Protein AF-A0A924RRD6-F1 (afdb_monomer_lite)

pLDDT: mean 79.6, std 15.56, range [31.45, 95.69]

Structure (mmCIF, N/CA/C/O backbone):
data_AF-A0A924RRD6-F1
#
_entry.id   AF-A0A924RRD6-F1
#
loop_
_atom_site.group_PDB
_atom_site.id
_atom_site.type_symbol
_atom_site.label_atom_id
_atom_site.label_alt_id
_atom_site.label_comp_id
_atom_site.label_asym_id
_atom_site.label_entity_id
_atom_site.label_seq_id
_atom_site.pdbx_PDB_ins_code
_atom_site.Cartn_x
_atom_site.Cartn_y
_atom_site.Cartn_z
_atom_site.occupancy
_atom_site.B_iso_or_equiv
_atom_site.auth_seq_id
_atom_site.auth_comp_id
_atom_site.auth_asym_id
_atom_site.auth_atom_id
_atom_site.pdbx_PDB_model_num
ATOM 1 N N . MET A 1 1 ? 12.113 7.100 -11.738 1.00 51.69 1 MET A N 1
ATOM 2 C CA . MET A 1 1 ? 12.963 6.156 -10.985 1.00 51.69 1 MET A CA 1
ATOM 3 C C . MET A 1 1 ? 14.296 5.969 -11.693 1.00 51.69 1 MET A C 1
ATOM 5 O O . MET A 1 1 ? 14.311 5.813 -12.914 1.00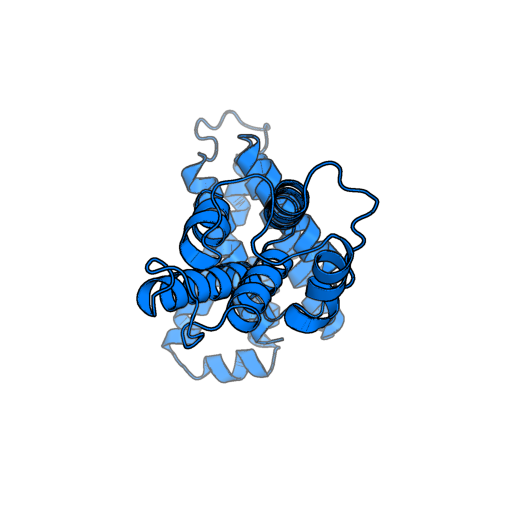 51.69 1 MET A O 1
ATOM 9 N N . GLN A 1 2 ? 15.391 6.001 -10.938 1.00 63.88 2 GLN A N 1
ATOM 10 C CA . GLN A 1 2 ? 16.760 5.753 -11.411 1.00 63.88 2 GLN A CA 1
ATOM 11 C C . GLN A 1 2 ? 16.921 4.302 -11.924 1.00 63.88 2 GLN A C 1
ATOM 13 O O . GLN A 1 2 ? 17.676 4.023 -12.852 1.00 63.88 2 GLN A O 1
ATOM 18 N N . GLU A 1 3 ? 16.102 3.401 -11.392 1.00 78.31 3 GLU A N 1
ATOM 19 C CA . GLU A 1 3 ? 16.003 1.964 -11.638 1.00 78.31 3 GLU A CA 1
ATOM 20 C C . GLU A 1 3 ? 15.505 1.632 -13.051 1.00 78.31 3 GLU A C 1
ATOM 22 O O . GLU A 1 3 ? 15.959 0.665 -13.658 1.00 78.31 3 GLU A O 1
ATOM 27 N N . ALA A 1 4 ? 14.647 2.480 -13.632 1.00 83.94 4 ALA A N 1
ATOM 28 C CA . ALA A 1 4 ? 14.177 2.312 -15.010 1.00 83.94 4 ALA A CA 1
ATOM 29 C C . ALA A 1 4 ? 15.337 2.384 -16.019 1.00 83.94 4 ALA A C 1
ATOM 31 O O . ALA A 1 4 ? 15.349 1.668 -17.017 1.00 83.94 4 ALA A O 1
ATOM 32 N N . MET A 1 5 ? 16.339 3.227 -15.743 1.00 86.94 5 MET A N 1
ATOM 33 C CA . MET A 1 5 ? 17.527 3.328 -16.592 1.00 86.94 5 MET A CA 1
ATOM 34 C C . MET A 1 5 ? 18.469 2.141 -16.398 1.00 86.94 5 MET A C 1
ATOM 36 O O . MET A 1 5 ? 19.091 1.725 -17.368 1.00 86.94 5 MET A O 1
ATOM 40 N N . LYS A 1 6 ? 18.548 1.559 -15.193 1.00 88.38 6 LYS A N 1
ATOM 41 C CA . LYS A 1 6 ? 19.292 0.308 -14.968 1.00 88.38 6 LYS A CA 1
ATOM 42 C C . LYS A 1 6 ? 18.666 -0.856 -15.740 1.00 88.38 6 LYS A C 1
ATOM 44 O O . LYS A 1 6 ? 19.374 -1.548 -16.465 1.00 88.38 6 LYS A O 1
ATOM 49 N N . LEU A 1 7 ? 17.343 -1.025 -15.662 1.00 91.94 7 LEU A N 1
ATOM 50 C CA . LEU A 1 7 ? 16.625 -2.069 -16.401 1.00 91.94 7 LEU A CA 1
ATOM 51 C C . LEU A 1 7 ? 16.887 -1.968 -17.913 1.00 91.94 7 LEU A C 1
ATOM 53 O O . LEU A 1 7 ? 17.235 -2.950 -18.559 1.00 91.94 7 LEU A O 1
ATOM 57 N N . VAL A 1 8 ? 16.783 -0.766 -18.477 1.00 91.06 8 VAL A N 1
ATOM 58 C CA . VAL A 1 8 ? 16.971 -0.559 -19.918 1.00 91.06 8 VAL A CA 1
ATOM 59 C C . VAL A 1 8 ? 18.449 -0.641 -20.317 1.00 91.06 8 VAL A C 1
ATOM 61 O O . VAL A 1 8 ? 18.823 -1.436 -21.177 1.00 91.06 8 VAL A O 1
ATOM 64 N N . ASN A 1 9 ? 19.322 0.138 -19.683 1.00 89.81 9 ASN A N 1
ATOM 65 C CA . ASN A 1 9 ? 20.700 0.267 -20.151 1.00 89.81 9 ASN A CA 1
ATOM 66 C C . ASN A 1 9 ? 21.591 -0.908 -19.733 1.00 89.81 9 ASN A C 1
ATOM 68 O O . ASN A 1 9 ? 22.489 -1.270 -20.483 1.00 89.81 9 ASN A O 1
ATOM 72 N N . GLN A 1 10 ? 21.370 -1.484 -18.548 1.00 89.31 10 GLN A N 1
ATOM 73 C CA . GLN A 1 10 ? 22.246 -2.518 -17.985 1.00 89.31 10 GLN A CA 1
ATOM 74 C C . GLN A 1 10 ? 21.642 -3.916 -18.134 1.00 89.31 10 GLN A C 1
ATOM 76 O O . GLN A 1 10 ? 22.355 -4.844 -18.502 1.00 89.31 10 GLN A O 1
ATOM 81 N N . TYR A 1 11 ? 20.337 -4.084 -17.903 1.00 92.50 11 TYR A N 1
ATOM 82 C CA . TYR A 1 11 ? 19.726 -5.411 -18.005 1.00 92.50 11 TYR A CA 1
ATOM 83 C C . TYR A 1 11 ? 19.375 -5.774 -19.452 1.00 92.50 11 TYR A C 1
ATOM 85 O O . TYR A 1 11 ? 19.847 -6.786 -19.967 1.00 92.50 11 TYR A O 1
ATOM 93 N N . ILE A 1 12 ? 18.607 -4.942 -20.163 1.00 91.31 12 ILE A N 1
ATOM 94 C CA . ILE A 1 12 ? 18.351 -5.162 -21.599 1.00 91.31 12 ILE A CA 1
ATOM 95 C C . ILE A 1 12 ? 19.648 -4.947 -22.398 1.00 91.31 12 ILE A C 1
ATOM 97 O O . ILE A 1 12 ? 19.934 -5.735 -23.296 1.00 91.31 12 ILE A O 1
ATOM 101 N N . GLY A 1 13 ? 20.468 -3.967 -22.000 1.00 86.69 13 GLY A N 1
ATOM 102 C CA . GLY A 1 13 ? 21.799 -3.723 -22.568 1.00 86.69 13 GLY A CA 1
ATOM 103 C C . GLY A 1 13 ? 21.812 -2.686 -23.685 1.00 86.69 13 GLY A C 1
ATOM 104 O O . GLY A 1 13 ? 22.590 -2.818 -24.626 1.00 86.69 13 GLY A O 1
ATOM 105 N N . VAL A 1 14 ? 20.916 -1.692 -23.641 1.00 84.25 14 VAL A N 1
ATOM 106 C CA . VAL A 1 14 ? 20.720 -0.754 -24.759 1.00 84.25 14 VAL A CA 1
ATOM 107 C C . VAL A 1 14 ? 21.103 0.674 -24.395 1.00 84.25 14 VAL A C 1
ATOM 109 O O . VAL A 1 14 ? 20.685 1.214 -23.374 1.00 84.25 14 VAL A O 1
ATOM 112 N N . THR A 1 15 ? 21.881 1.319 -25.260 1.00 66.44 15 THR A N 1
ATOM 113 C CA . THR A 1 15 ? 22.339 2.708 -25.069 1.00 66.44 15 THR A CA 1
ATOM 114 C C . THR A 1 15 ? 21.734 3.689 -26.083 1.00 66.44 15 THR A C 1
ATOM 116 O O . THR A 1 15 ? 21.714 4.891 -25.820 1.00 66.44 15 THR A O 1
ATOM 119 N N . GLY A 1 16 ? 21.190 3.189 -27.201 1.00 69.12 16 GLY A N 1
ATOM 120 C CA . GLY A 1 16 ? 20.588 3.972 -28.290 1.00 69.12 16 GLY A CA 1
ATOM 121 C C . GLY A 1 16 ? 19.075 4.215 -28.162 1.00 69.12 16 GLY A C 1
ATOM 122 O O . GLY A 1 16 ? 18.509 4.145 -27.074 1.00 69.12 16 GLY A O 1
ATOM 123 N N . GLY A 1 17 ? 18.414 4.532 -29.282 1.00 66.25 17 GLY A N 1
ATOM 124 C CA . GLY A 1 17 ? 16.969 4.817 -29.332 1.00 66.25 17 GLY A CA 1
ATOM 125 C C . GLY A 1 17 ? 16.060 3.579 -29.328 1.00 66.25 17 GLY A C 1
ATOM 126 O O . GLY A 1 17 ? 14.910 3.669 -28.927 1.00 66.25 17 GLY A O 1
ATOM 127 N N . TYR A 1 18 ? 16.553 2.402 -29.718 1.00 73.81 18 TYR A N 1
ATOM 128 C CA . TYR A 1 18 ? 15.735 1.185 -29.783 1.00 73.81 18 TYR A CA 1
ATOM 129 C C . TYR A 1 18 ? 15.931 0.293 -28.555 1.00 73.81 18 TYR A C 1
ATOM 131 O O . TYR A 1 18 ? 17.033 0.174 -28.015 1.00 73.81 18 TYR A O 1
ATOM 139 N N . LEU A 1 19 ? 14.846 -0.345 -28.116 1.00 81.00 19 LEU A N 1
ATOM 140 C CA . LEU A 1 19 ? 14.832 -1.281 -26.996 1.00 81.00 19 LEU A CA 1
ATOM 141 C C . LEU A 1 19 ? 15.340 -2.667 -27.445 1.00 81.00 19 LEU A C 1
ATOM 143 O O . LEU A 1 19 ? 14.580 -3.608 -27.585 1.00 81.00 19 LEU A O 1
ATOM 147 N N . GLY A 1 20 ? 16.630 -2.814 -27.722 1.00 76.38 20 GLY A N 1
ATOM 148 C CA . GLY A 1 20 ? 17.224 -4.124 -28.026 1.00 76.38 20 GLY A CA 1
ATOM 149 C C . GLY A 1 20 ? 16.745 -4.671 -29.370 1.00 76.38 20 GLY A C 1
ATOM 150 O O . GLY A 1 20 ? 16.849 -3.977 -30.377 1.00 76.38 20 GLY A O 1
ATOM 151 N N . ASP A 1 21 ? 16.217 -5.897 -29.384 1.00 75.19 21 ASP A N 1
ATOM 152 C CA . ASP A 1 21 ? 15.640 -6.558 -30.564 1.00 75.19 21 ASP A CA 1
ATOM 153 C C . ASP A 1 21 ? 14.144 -6.240 -30.776 1.00 75.19 21 ASP A C 1
ATOM 155 O O . ASP A 1 21 ? 13.493 -6.827 -31.646 1.00 75.19 21 ASP A O 1
ATOM 159 N N . PHE A 1 22 ? 13.573 -5.301 -30.012 1.00 79.19 22 PHE A N 1
ATOM 160 C CA . PHE A 1 22 ? 12.180 -4.901 -30.188 1.00 79.19 22 PHE A CA 1
ATOM 161 C C . PHE A 1 22 ? 11.952 -4.101 -31.477 1.00 79.19 22 PHE A C 1
ATOM 163 O O . PHE A 1 22 ? 12.454 -2.990 -31.659 1.00 79.19 22 PHE A O 1
ATOM 170 N N . SER A 1 23 ? 11.067 -4.632 -32.319 1.00 80.06 23 SER A N 1
ATOM 171 C CA . SER A 1 23 ? 10.308 -3.871 -33.312 1.00 80.06 23 SER A CA 1
ATOM 172 C C . SER A 1 23 ? 9.085 -3.223 -32.651 1.00 80.06 23 SER A C 1
ATOM 174 O O . SER 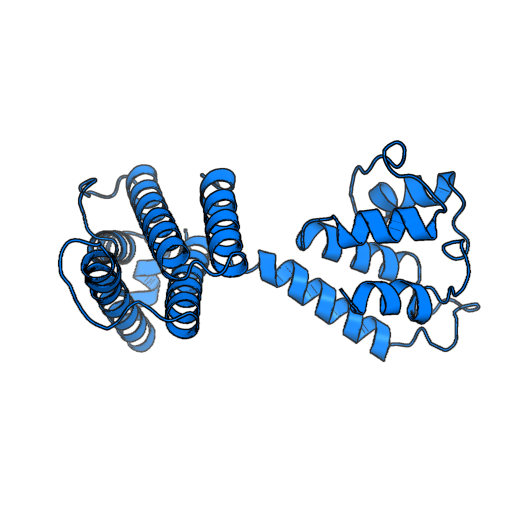A 1 23 ? 8.685 -3.624 -31.560 1.00 80.06 23 SER A O 1
ATOM 176 N N . TYR A 1 24 ? 8.427 -2.274 -33.323 1.00 78.06 24 TYR A N 1
ATOM 177 C CA . TYR A 1 24 ? 7.159 -1.718 -32.824 1.00 78.06 24 TYR A CA 1
ATOM 178 C C . TYR A 1 24 ? 6.091 -2.797 -32.587 1.00 78.06 24 TYR A C 1
ATOM 180 O O . TYR A 1 24 ? 5.364 -2.727 -31.601 1.00 78.06 24 TYR A O 1
ATOM 188 N N . ARG A 1 25 ? 6.038 -3.823 -33.448 1.00 83.75 25 ARG A N 1
ATOM 189 C CA . ARG A 1 25 ? 5.107 -4.950 -33.304 1.00 83.75 25 ARG A CA 1
ATOM 190 C C . ARG A 1 25 ? 5.436 -5.793 -32.072 1.00 83.75 25 ARG A C 1
ATOM 192 O O . ARG A 1 25 ? 4.584 -5.981 -31.214 1.00 83.75 25 ARG A O 1
ATOM 199 N N . THR A 1 26 ? 6.686 -6.239 -31.954 1.00 85.81 26 THR A N 1
ATOM 200 C CA . THR A 1 26 ? 7.106 -7.092 -30.831 1.00 85.81 26 THR A CA 1
ATOM 201 C C . THR A 1 26 ? 7.117 -6.340 -29.497 1.00 85.81 26 THR A C 1
ATOM 203 O O . THR A 1 26 ? 6.956 -6.957 -28.450 1.00 85.81 26 THR A O 1
ATOM 206 N N . HIS A 1 27 ? 7.253 -5.008 -29.507 1.00 89.31 27 HIS A N 1
ATOM 207 C CA . HIS A 1 27 ? 7.066 -4.177 -28.312 1.00 89.31 27 HIS A CA 1
ATOM 208 C C . HIS A 1 27 ? 5.597 -4.144 -27.870 1.00 89.31 27 HIS A C 1
ATOM 210 O O . HIS A 1 27 ? 5.329 -4.173 -26.674 1.00 89.31 27 HIS A O 1
ATOM 216 N N . GLY A 1 28 ? 4.647 -4.125 -28.807 1.00 88.00 28 GLY A N 1
ATOM 217 C CA . GLY A 1 28 ? 3.223 -4.238 -28.482 1.00 88.00 28 GLY A CA 1
ATOM 218 C C . GLY A 1 28 ? 2.874 -5.601 -27.883 1.00 88.00 28 GLY A C 1
ATOM 219 O O . GLY A 1 28 ? 2.212 -5.664 -26.855 1.00 88.00 28 GLY A O 1
ATOM 220 N N . GLU A 1 29 ? 3.389 -6.679 -28.479 1.00 90.06 29 GLU A N 1
ATOM 221 C CA . GLU A 1 29 ? 3.157 -8.069 -28.042 1.00 90.06 29 GLU A CA 1
ATOM 222 C C . GLU A 1 29 ? 3.774 -8.377 -26.666 1.00 90.06 29 GLU A C 1
ATOM 224 O O . GLU A 1 29 ? 3.251 -9.200 -25.918 1.00 90.06 29 GLU A O 1
ATOM 229 N N . PHE A 1 30 ? 4.837 -7.663 -26.282 1.00 94.94 30 PHE A N 1
ATOM 230 C CA . PHE A 1 30 ? 5.528 -7.857 -25.006 1.00 94.94 30 PHE A CA 1
ATOM 231 C C . PHE A 1 30 ? 4.612 -7.766 -23.776 1.00 94.94 30 PHE A C 1
ATOM 233 O O . PHE A 1 30 ? 4.726 -8.583 -22.862 1.00 94.94 30 PHE A O 1
ATOM 240 N N . TYR A 1 31 ? 3.724 -6.771 -23.730 1.00 94.31 31 TYR A N 1
ATOM 241 C CA . TYR A 1 31 ? 2.888 -6.518 -22.555 1.00 94.31 31 TYR A CA 1
ATOM 242 C C . TYR A 1 31 ? 1.865 -7.637 -22.288 1.00 94.31 31 TYR A C 1
ATOM 244 O O . TYR A 1 31 ? 1.838 -8.133 -21.155 1.00 94.31 31 TYR A O 1
ATOM 252 N N . PRO A 1 32 ? 1.064 -8.096 -23.267 1.00 93.00 32 PRO A N 1
ATOM 253 C CA . PRO A 1 32 ? 0.164 -9.220 -23.040 1.00 93.00 32 PRO A CA 1
ATOM 254 C C . PRO A 1 32 ? 0.927 -10.539 -22.854 1.00 93.00 32 PRO A C 1
ATOM 256 O O . PRO A 1 32 ? 0.573 -11.308 -21.963 1.00 93.00 32 PRO A O 1
ATOM 259 N N . GLU A 1 33 ? 2.002 -10.784 -23.615 1.00 93.25 33 GLU A N 1
ATOM 260 C CA . GLU A 1 33 ? 2.707 -12.075 -23.612 1.00 93.25 33 GLU A CA 1
ATOM 261 C C . GLU A 1 33 ? 3.550 -12.306 -22.348 1.00 93.25 33 GLU A C 1
ATOM 263 O O . GLU A 1 33 ? 3.515 -13.392 -21.770 1.00 93.25 33 GLU A O 1
ATOM 268 N N . PHE A 1 34 ? 4.286 -11.292 -21.882 1.00 93.25 34 PHE A N 1
ATOM 269 C CA . PHE A 1 34 ? 5.234 -11.444 -20.769 1.00 93.25 34 PHE A CA 1
ATOM 270 C C . PHE A 1 34 ? 4.785 -10.760 -19.479 1.00 93.25 34 PHE A C 1
ATOM 272 O O . PHE A 1 34 ? 5.229 -11.150 -18.399 1.00 93.25 34 PHE A O 1
ATOM 279 N N . CYS A 1 35 ? 3.930 -9.737 -19.558 1.00 93.06 35 CYS A N 1
ATOM 280 C CA . CYS A 1 35 ? 3.493 -8.985 -18.379 1.00 93.06 35 CYS A CA 1
ATOM 281 C C . CYS A 1 35 ? 2.050 -9.292 -17.956 1.00 93.06 35 CYS A C 1
ATOM 283 O O . CYS A 1 35 ? 1.662 -8.917 -16.846 1.00 93.06 35 CYS A O 1
ATOM 285 N N . GLY A 1 36 ? 1.248 -9.931 -18.817 1.00 91.12 36 GLY A N 1
ATOM 286 C CA . GLY A 1 36 ? -0.193 -10.090 -18.603 1.00 91.12 36 GLY A CA 1
ATOM 287 C C . GLY A 1 36 ? -0.900 -8.736 -18.484 1.00 91.12 36 GLY A C 1
ATOM 288 O O . GLY A 1 36 ? -1.669 -8.513 -17.541 1.00 91.12 36 GLY A O 1
ATOM 289 N N . LEU A 1 37 ? -0.547 -7.799 -19.370 1.00 89.75 37 LEU A N 1
ATOM 290 C CA . LEU A 1 37 ? -1.052 -6.429 -19.404 1.00 89.75 37 LEU A CA 1
ATOM 291 C C . LEU A 1 37 ? -1.560 -6.074 -20.803 1.00 89.75 37 LEU A C 1
ATOM 293 O O . LEU A 1 37 ? -0.827 -6.188 -21.779 1.00 89.75 37 LEU A O 1
ATOM 297 N N . GLU A 1 38 ? -2.774 -5.541 -20.872 1.00 90.75 38 GLU A N 1
ATOM 298 C CA . GLU A 1 38 ? -3.338 -4.966 -22.094 1.00 90.75 38 GLU A CA 1
ATOM 299 C C . GLU A 1 38 ? -2.945 -3.484 -22.180 1.00 90.75 38 GLU A C 1
ATOM 301 O O . GLU A 1 38 ? -3.561 -2.630 -21.539 1.00 90.75 38 GLU A O 1
ATOM 306 N N . ILE A 1 39 ? -1.873 -3.172 -22.916 1.00 86.06 39 ILE A N 1
ATOM 307 C CA . ILE A 1 39 ? -1.362 -1.802 -23.090 1.00 86.06 39 ILE A CA 1
ATOM 308 C C . ILE A 1 39 ? -1.319 -1.454 -24.578 1.00 86.06 39 ILE A C 1
ATOM 310 O O . ILE A 1 39 ? -0.619 -2.100 -25.355 1.00 86.06 39 ILE A O 1
ATOM 314 N N . SER A 1 40 ? -2.020 -0.383 -24.961 1.00 85.75 40 SER A N 1
ATOM 315 C CA . SER A 1 40 ? -1.917 0.194 -26.305 1.00 85.75 40 SER A CA 1
ATOM 316 C C . SER A 1 40 ? -0.725 1.149 -26.406 1.00 85.75 40 SER A C 1
ATOM 318 O O . SER A 1 40 ? -0.513 1.998 -25.540 1.00 85.75 40 SER A O 1
ATOM 320 N N . LEU A 1 41 ? 0.047 1.029 -27.491 1.00 87.31 41 LEU A N 1
ATOM 321 C CA . LEU A 1 41 ? 1.208 1.880 -27.782 1.00 87.31 41 LEU A CA 1
ATOM 322 C C . LEU A 1 41 ? 0.871 3.131 -28.607 1.00 87.31 41 LEU A C 1
ATOM 324 O O . LEU A 1 41 ? 1.763 3.949 -28.857 1.00 87.31 41 LEU A O 1
ATOM 328 N N . GLU A 1 42 ? -0.376 3.268 -29.061 1.00 84.44 42 GLU A N 1
ATOM 329 C CA . GLU A 1 42 ? -0.813 4.336 -29.972 1.00 84.44 42 GLU A CA 1
ATOM 330 C C . GLU A 1 42 ? -0.753 5.720 -29.320 1.00 84.44 42 GLU A C 1
ATOM 332 O O . GLU A 1 42 ? -0.402 6.696 -29.974 1.00 84.44 42 GLU A O 1
ATOM 337 N N . SER A 1 43 ? -1.016 5.798 -28.014 1.00 81.88 43 SER A N 1
ATOM 338 C CA . SER A 1 43 ? -1.013 7.045 -27.241 1.00 81.88 43 SER A CA 1
ATOM 339 C C . SER A 1 43 ? 0.378 7.526 -26.820 1.00 81.88 43 SER A C 1
ATOM 341 O O . SER A 1 43 ? 0.492 8.531 -26.123 1.00 81.88 43 SER A O 1
ATOM 343 N N . PHE A 1 44 ? 1.435 6.794 -27.175 1.00 85.50 44 PHE A N 1
ATOM 344 C CA . PHE A 1 44 ? 2.804 7.122 -26.789 1.00 85.50 44 PHE A CA 1
ATOM 345 C C . PHE A 1 44 ? 3.613 7.495 -28.024 1.00 85.50 44 PHE A C 1
ATOM 347 O O . PHE A 1 44 ? 3.641 6.747 -29.003 1.00 85.50 44 PHE A O 1
ATOM 354 N N . GLU A 1 45 ? 4.304 8.628 -27.967 1.00 87.19 45 GLU A N 1
ATOM 355 C CA . GLU A 1 45 ? 5.193 9.086 -29.033 1.00 87.19 45 GLU A CA 1
ATOM 356 C C . GLU A 1 45 ? 6.635 8.606 -28.821 1.00 87.19 45 GLU A C 1
ATOM 358 O O . GLU A 1 45 ? 7.031 8.198 -27.726 1.00 87.19 45 GLU A O 1
ATOM 363 N N . GLY A 1 46 ? 7.421 8.646 -29.896 1.00 88.25 46 GLY A N 1
ATOM 364 C CA . GLY A 1 46 ? 8.842 8.310 -29.877 1.00 88.25 46 GLY A CA 1
ATOM 365 C C . GLY A 1 46 ? 9.166 6.847 -30.188 1.00 88.25 46 GLY A C 1
ATOM 366 O O . GLY A 1 46 ? 8.337 6.050 -30.636 1.00 88.25 46 GLY A O 1
ATOM 367 N N . THR A 1 47 ? 10.434 6.524 -29.978 1.00 90.50 47 THR A N 1
ATOM 368 C CA . THR A 1 47 ? 11.059 5.217 -30.205 1.00 90.50 47 THR A CA 1
ATOM 369 C C . THR A 1 47 ? 10.556 4.146 -29.233 1.00 90.50 47 THR A C 1
ATOM 371 O O . THR A 1 47 ? 9.992 4.450 -28.182 1.00 90.50 47 THR A O 1
ATOM 374 N N . THR A 1 48 ? 10.808 2.862 -29.524 1.00 89.81 48 THR A N 1
ATOM 375 C CA . THR A 1 48 ? 10.420 1.755 -28.622 1.00 89.81 48 THR A CA 1
ATOM 376 C C . THR A 1 48 ? 10.990 1.925 -27.212 1.00 89.81 48 THR A C 1
ATOM 378 O O . THR A 1 48 ? 10.306 1.636 -26.230 1.00 89.81 48 THR A O 1
ATOM 381 N N . ARG A 1 49 ? 12.202 2.483 -27.080 1.00 89.44 49 ARG A N 1
ATOM 382 C CA . ARG A 1 49 ? 12.797 2.801 -25.776 1.00 89.44 49 ARG A CA 1
ATOM 383 C C . ARG A 1 49 ? 12.058 3.925 -25.056 1.00 89.44 49 ARG A C 1
ATOM 385 O O . ARG A 1 49 ? 11.782 3.797 -23.865 1.00 89.44 49 ARG A O 1
ATOM 392 N N . GLU A 1 50 ? 11.756 5.018 -25.752 1.00 90.31 50 GLU A N 1
ATOM 393 C CA . GLU A 1 50 ? 11.051 6.171 -25.175 1.00 90.31 50 GLU A CA 1
ATOM 394 C C . GLU A 1 50 ? 9.634 5.797 -24.744 1.00 90.31 50 GLU A C 1
ATOM 396 O O . GLU A 1 50 ? 9.232 6.121 -23.623 1.00 90.31 50 GLU A O 1
ATOM 401 N N . LYS A 1 51 ? 8.918 5.026 -25.571 1.00 92.12 51 LYS A N 1
ATOM 402 C CA . LYS A 1 51 ? 7.600 4.483 -25.232 1.00 92.12 51 LYS A CA 1
ATOM 403 C C . LYS A 1 51 ? 7.678 3.560 -24.021 1.00 92.12 51 LYS A C 1
ATOM 405 O O . LYS A 1 51 ? 6.932 3.750 -23.067 1.00 92.12 51 LYS A O 1
ATOM 410 N N . PHE A 1 52 ? 8.614 2.608 -24.004 1.00 93.19 52 PHE A N 1
ATOM 411 C CA . PHE A 1 52 ? 8.781 1.691 -22.873 1.00 93.19 52 PHE A CA 1
ATOM 412 C C . PHE A 1 52 ? 9.083 2.431 -21.567 1.00 93.19 52 PHE A C 1
ATOM 414 O O . PHE A 1 52 ? 8.475 2.139 -20.539 1.00 93.19 52 PHE A O 1
ATOM 421 N N . LEU A 1 53 ? 9.985 3.418 -21.598 1.00 91.81 53 LEU A N 1
ATOM 422 C CA . LEU A 1 53 ? 10.306 4.235 -20.428 1.00 91.81 53 LEU A CA 1
ATOM 423 C C . LEU A 1 53 ? 9.120 5.091 -19.979 1.00 91.81 53 LEU A C 1
ATOM 425 O O . LEU A 1 53 ? 8.906 5.216 -18.774 1.00 91.81 53 LEU A O 1
ATOM 429 N N . SER A 1 54 ? 8.358 5.657 -20.916 1.00 91.00 54 SER A N 1
ATOM 430 C CA . SER A 1 54 ? 7.151 6.436 -20.617 1.00 91.00 54 SER A CA 1
ATOM 431 C C . SER A 1 54 ? 6.091 5.570 -19.945 1.00 91.00 54 SER A C 1
ATOM 433 O O . SER A 1 54 ? 5.589 5.932 -18.883 1.00 91.00 54 SER A O 1
ATOM 435 N N . ILE A 1 55 ? 5.832 4.382 -20.496 1.00 92.06 55 ILE A N 1
ATOM 436 C CA . ILE A 1 55 ? 4.891 3.408 -19.938 1.00 92.06 55 ILE A CA 1
ATOM 437 C C . ILE A 1 55 ? 5.354 2.963 -18.554 1.00 92.06 55 ILE A C 1
ATOM 439 O O . ILE A 1 55 ? 4.590 3.057 -17.599 1.00 92.06 55 ILE A O 1
ATOM 443 N N . LEU A 1 56 ? 6.613 2.537 -18.407 1.00 93.00 56 LEU A N 1
ATOM 444 C CA . LEU A 1 56 ? 7.145 2.085 -17.125 1.00 93.00 56 LEU A CA 1
ATOM 445 C C . LEU A 1 56 ? 7.066 3.199 -16.071 1.00 93.00 56 LEU A C 1
ATOM 447 O O . LEU A 1 56 ? 6.578 2.972 -14.972 1.00 93.00 56 LEU A O 1
ATOM 451 N N . ARG A 1 57 ? 7.496 4.425 -16.382 1.00 89.75 57 ARG A N 1
ATOM 452 C CA . ARG A 1 57 ? 7.511 5.526 -15.402 1.00 89.75 57 ARG A CA 1
ATOM 453 C C . ARG A 1 57 ? 6.119 6.060 -15.067 1.00 89.75 57 ARG A C 1
ATOM 455 O O . ARG A 1 57 ? 5.921 6.463 -13.927 1.00 89.75 57 ARG A O 1
ATOM 462 N N . GLY A 1 58 ? 5.198 6.067 -16.029 1.00 84.19 58 GLY A N 1
ATOM 463 C CA . GLY A 1 58 ? 3.821 6.536 -15.845 1.00 84.19 58 GLY A CA 1
ATOM 464 C C . GLY A 1 58 ? 2.873 5.495 -15.246 1.00 84.19 58 GLY A C 1
ATOM 465 O O . GLY A 1 58 ? 1.759 5.833 -14.859 1.00 84.19 58 GLY A O 1
ATOM 466 N N . SER A 1 59 ? 3.298 4.233 -15.166 1.00 86.25 59 SER A N 1
ATOM 467 C CA . SER A 1 59 ? 2.500 3.136 -14.619 1.00 86.25 59 SER A CA 1
ATOM 468 C C . SER A 1 59 ? 2.457 3.127 -13.091 1.00 86.25 59 SER A C 1
ATOM 470 O O . SER A 1 59 ? 3.393 3.565 -12.421 1.00 86.25 59 SER A O 1
ATOM 472 N N . THR A 1 60 ? 1.397 2.542 -12.530 1.00 82.06 60 THR A N 1
ATOM 473 C CA . THR A 1 60 ? 1.298 2.274 -11.086 1.00 82.06 60 THR A CA 1
ATOM 474 C C . THR A 1 60 ? 2.369 1.268 -10.630 1.00 82.06 60 THR A C 1
ATOM 476 O O . THR A 1 60 ? 2.834 0.472 -11.452 1.00 82.06 60 THR A O 1
ATOM 479 N N . PRO A 1 61 ? 2.741 1.221 -9.334 1.00 84.19 61 PRO A N 1
ATOM 480 C CA . PRO A 1 61 ? 3.769 0.299 -8.833 1.00 84.19 61 PRO A CA 1
ATOM 481 C C . PRO A 1 61 ? 3.549 -1.178 -9.205 1.00 84.19 61 PRO A C 1
ATOM 483 O O . PRO A 1 61 ? 4.491 -1.862 -9.590 1.00 84.19 61 PRO A O 1
ATOM 486 N N . GLY A 1 62 ? 2.309 -1.676 -9.191 1.00 82.56 62 GLY A N 1
ATOM 487 C CA . GLY A 1 62 ? 2.029 -3.061 -9.603 1.00 82.56 62 GLY A CA 1
ATOM 488 C C . GLY A 1 62 ? 2.211 -3.317 -11.083 1.00 82.56 62 GLY A C 1
ATOM 489 O O . GLY A 1 62 ? 2.722 -4.360 -11.481 1.00 82.56 62 GLY A O 1
ATOM 490 N N . VAL A 1 63 ? 1.815 -2.353 -11.910 1.00 88.25 63 VAL A N 1
ATOM 491 C CA . VAL A 1 63 ? 2.044 -2.432 -13.352 1.00 88.25 63 VAL A CA 1
ATOM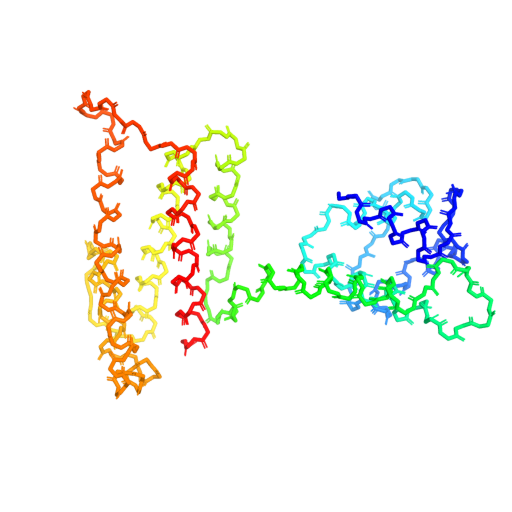 492 C C . VAL A 1 63 ? 3.548 -2.340 -13.634 1.00 88.25 63 VAL A C 1
ATOM 494 O O . VAL A 1 63 ? 4.061 -3.123 -14.427 1.00 88.25 63 VAL A O 1
ATOM 497 N N . GLN A 1 64 ? 4.288 -1.489 -12.915 1.00 92.06 64 GLN A N 1
ATOM 498 C CA . GLN A 1 64 ? 5.752 -1.434 -12.979 1.00 92.06 64 GLN A CA 1
ATOM 499 C C . GLN A 1 64 ? 6.401 -2.772 -12.615 1.00 92.06 64 GLN A C 1
ATOM 501 O O . GLN A 1 64 ? 7.280 -3.231 -13.340 1.00 92.06 64 GLN A O 1
ATOM 506 N N . ALA A 1 65 ? 5.954 -3.421 -11.539 1.00 91.19 65 ALA A N 1
ATOM 507 C CA . ALA A 1 65 ? 6.464 -4.727 -11.132 1.00 91.19 65 ALA A CA 1
ATOM 508 C C . ALA A 1 65 ? 6.224 -5.800 -12.205 1.00 91.19 65 ALA A C 1
ATOM 510 O O . ALA A 1 65 ? 7.162 -6.500 -12.585 1.00 91.19 65 ALA A O 1
ATOM 511 N N . LYS A 1 66 ? 5.011 -5.865 -12.773 1.00 93.38 66 LYS A N 1
ATOM 512 C CA . LYS A 1 66 ? 4.689 -6.761 -13.898 1.00 93.38 66 LYS A CA 1
ATOM 513 C C . LYS A 1 66 ? 5.566 -6.502 -15.123 1.00 93.38 66 LYS A C 1
ATOM 515 O O . LYS A 1 66 ? 6.038 -7.450 -15.745 1.00 93.38 66 LYS A O 1
ATOM 520 N N . ILE A 1 67 ? 5.829 -5.234 -15.449 1.00 95.19 67 ILE A N 1
ATOM 521 C CA . ILE A 1 67 ? 6.724 -4.862 -16.556 1.00 95.19 67 ILE A CA 1
ATOM 522 C C . ILE A 1 67 ? 8.163 -5.305 -16.270 1.00 95.19 67 ILE A C 1
ATOM 524 O O . ILE A 1 67 ? 8.813 -5.866 -17.153 1.00 95.19 67 ILE A O 1
ATOM 528 N N . ILE A 1 68 ? 8.663 -5.106 -15.046 1.00 95.31 68 ILE A N 1
ATOM 529 C CA . ILE A 1 68 ? 10.001 -5.567 -14.650 1.00 95.31 68 ILE A CA 1
ATOM 530 C C . ILE A 1 68 ? 10.081 -7.091 -14.777 1.00 95.31 68 ILE A C 1
ATOM 532 O O . ILE A 1 68 ? 10.963 -7.584 -15.473 1.00 95.31 68 ILE A O 1
ATOM 536 N N . ARG A 1 69 ? 9.135 -7.843 -14.199 1.00 95.44 69 ARG A N 1
ATOM 537 C CA . ARG A 1 69 ? 9.117 -9.315 -14.277 1.00 95.44 69 ARG A CA 1
ATOM 538 C C . ARG A 1 69 ? 9.007 -9.829 -15.707 1.00 95.44 69 ARG A C 1
ATOM 540 O O . ARG A 1 69 ? 9.767 -10.716 -16.081 1.00 95.44 69 ARG A O 1
ATOM 547 N N . GLY A 1 70 ? 8.129 -9.240 -16.517 1.00 95.69 70 GLY A N 1
ATOM 548 C CA . GLY A 1 70 ? 8.019 -9.591 -17.931 1.00 95.69 70 GLY A CA 1
ATOM 549 C C . GLY A 1 70 ? 9.315 -9.317 -18.691 1.00 95.69 70 GLY A C 1
ATOM 550 O O . GLY A 1 70 ? 9.728 -10.123 -19.519 1.00 95.69 70 GLY A O 1
ATOM 551 N N . THR A 1 71 ? 10.028 -8.238 -18.349 1.00 95.38 71 THR A N 1
ATOM 552 C CA . THR A 1 71 ? 11.360 -7.956 -18.908 1.00 95.38 71 THR A CA 1
ATOM 553 C C . THR A 1 71 ? 12.365 -9.036 -18.507 1.00 95.38 71 THR A C 1
ATOM 555 O O . THR A 1 71 ? 13.086 -9.541 -19.363 1.00 95.38 71 THR A O 1
ATOM 558 N N . LEU A 1 72 ? 12.402 -9.428 -17.231 1.00 95.12 72 LEU A N 1
ATOM 559 C CA . LEU A 1 72 ? 13.285 -10.496 -16.749 1.00 95.12 72 LEU A CA 1
ATOM 560 C C . LEU A 1 72 ? 12.987 -11.839 -17.441 1.00 95.12 72 LEU A C 1
ATOM 562 O O . LEU A 1 72 ? 13.918 -12.541 -17.826 1.00 95.12 72 LEU A O 1
ATOM 566 N N . ALA A 1 73 ? 11.707 -12.159 -17.657 1.00 94.56 73 ALA A N 1
ATOM 567 C CA . ALA A 1 73 ? 11.269 -13.370 -18.352 1.00 94.56 73 ALA A CA 1
ATOM 568 C C . ALA A 1 73 ? 11.620 -13.354 -19.849 1.00 94.56 73 ALA A C 1
ATOM 570 O O . ALA A 1 73 ? 12.101 -14.348 -20.388 1.00 94.56 73 ALA A O 1
ATOM 571 N N . ARG A 1 74 ? 11.425 -12.214 -20.525 1.00 92.44 74 ARG A N 1
ATOM 572 C CA . ARG A 1 74 ? 11.755 -12.046 -21.949 1.00 92.44 74 ARG A CA 1
ATOM 573 C C . ARG A 1 74 ? 13.260 -12.083 -22.214 1.00 92.44 74 ARG A C 1
ATOM 575 O O . ARG A 1 74 ? 13.688 -12.488 -23.299 1.00 92.44 74 ARG A O 1
ATOM 582 N N . PHE A 1 75 ? 14.050 -11.630 -21.246 1.00 92.19 75 PHE A N 1
ATOM 583 C CA . PHE A 1 75 ? 15.501 -11.511 -21.327 1.00 92.19 75 PHE A CA 1
ATOM 584 C C . PHE A 1 75 ? 16.168 -12.344 -20.225 1.00 92.19 75 PHE A C 1
ATOM 586 O O . PHE A 1 75 ? 16.692 -11.769 -19.265 1.00 92.19 75 PHE A O 1
ATOM 593 N N . PRO A 1 76 ? 16.176 -13.685 -20.352 1.00 92.94 76 PRO A N 1
ATOM 594 C CA . PRO A 1 76 ? 16.754 -14.555 -19.339 1.00 92.94 76 PRO A CA 1
ATOM 595 C C . PRO A 1 76 ? 18.256 -14.308 -19.196 1.00 92.94 76 PRO A C 1
ATOM 597 O O . PRO A 1 76 ? 18.946 -13.938 -20.160 1.00 92.94 76 PRO A O 1
ATOM 600 N N . VAL A 1 77 ? 18.767 -14.517 -17.981 1.00 92.75 77 VAL A N 1
ATOM 601 C CA . VAL A 1 77 ? 20.199 -14.395 -17.701 1.00 92.75 77 VAL A CA 1
ATOM 602 C C . VAL A 1 77 ? 20.947 -15.438 -18.513 1.00 92.75 77 VAL A C 1
ATOM 604 O O . VAL A 1 77 ? 21.992 -15.136 -19.038 1.00 92.75 77 VAL A O 1
ATOM 607 N N . GLU A 1 78 ? 20.425 -16.632 -18.736 1.00 92.31 78 GLU A N 1
ATOM 608 C CA . GLU A 1 78 ? 21.108 -17.732 -19.423 1.00 92.31 78 GLU A CA 1
ATOM 609 C C . GLU A 1 78 ? 21.247 -17.542 -20.942 1.00 92.31 78 GLU A C 1
ATOM 611 O O . GLU A 1 78 ? 21.892 -18.356 -21.602 1.00 92.31 78 GLU A O 1
ATOM 616 N N . HIS A 1 79 ? 20.669 -16.481 -21.518 1.00 88.75 79 HIS A N 1
ATOM 617 C CA . HIS A 1 79 ? 20.702 -16.264 -22.961 1.00 88.75 79 HIS A CA 1
ATOM 618 C C . HIS A 1 79 ? 22.151 -16.119 -23.481 1.00 88.75 79 HIS A C 1
ATOM 620 O O . HIS A 1 79 ? 22.897 -15.286 -22.959 1.00 88.75 79 HIS A O 1
ATOM 626 N N . PRO A 1 80 ? 22.551 -16.852 -24.541 1.00 85.56 80 PRO A N 1
ATOM 627 C CA . PRO A 1 80 ? 23.946 -16.903 -24.995 1.00 85.56 80 PRO A CA 1
ATOM 628 C C . PRO A 1 80 ? 24.480 -15.552 -25.492 1.00 85.56 80 PRO A C 1
ATOM 630 O O . PRO A 1 80 ? 25.653 -15.256 -25.308 1.00 85.56 80 PRO A O 1
ATOM 633 N N . ASN A 1 81 ? 23.612 -14.707 -26.061 1.00 86.00 81 ASN A N 1
ATOM 634 C CA . ASN A 1 81 ? 23.969 -13.379 -26.585 1.00 86.00 81 ASN A CA 1
ATOM 635 C C . ASN A 1 81 ? 23.517 -12.232 -25.660 1.00 86.00 81 ASN A C 1
ATOM 637 O O . ASN A 1 81 ? 23.014 -11.210 -26.127 1.00 86.00 81 ASN A O 1
ATOM 641 N N . ARG A 1 82 ? 23.572 -12.426 -24.339 1.00 88.31 82 ARG A N 1
ATOM 642 C CA . ARG A 1 82 ? 23.237 -11.372 -23.367 1.00 88.31 82 ARG A CA 1
ATOM 643 C C . ARG A 1 82 ? 24.363 -10.327 -23.267 1.00 88.31 82 ARG A C 1
ATOM 645 O O . ARG A 1 82 ? 25.516 -10.673 -23.505 1.00 88.31 82 ARG A O 1
ATOM 652 N N . PRO A 1 83 ? 24.072 -9.082 -22.858 1.00 90.25 83 PRO A N 1
ATOM 653 C CA . PRO A 1 83 ? 25.119 -8.138 -22.475 1.00 90.25 83 PRO A CA 1
ATOM 654 C C . PRO A 1 83 ? 25.820 -8.597 -21.184 1.00 90.25 83 PRO A C 1
ATOM 656 O O . PRO A 1 83 ? 25.167 -9.147 -20.294 1.00 90.25 83 PRO A O 1
ATOM 659 N N . ASP A 1 84 ? 27.115 -8.303 -21.034 1.00 91.56 84 ASP A N 1
ATOM 660 C CA . ASP A 1 84 ? 27.909 -8.675 -19.843 1.00 91.56 84 ASP A CA 1
ATOM 661 C C . ASP A 1 84 ? 27.325 -8.125 -18.533 1.00 91.56 84 ASP A C 1
ATOM 663 O O . ASP A 1 84 ? 27.462 -8.719 -17.466 1.00 91.56 84 ASP A O 1
ATOM 667 N N . THR A 1 85 ? 26.618 -6.998 -18.620 1.00 93.00 85 THR A N 1
ATOM 668 C CA . THR A 1 85 ? 25.935 -6.351 -17.497 1.00 93.00 85 THR A CA 1
ATOM 669 C C . THR A 1 85 ? 24.691 -7.105 -17.014 1.00 93.00 85 THR A C 1
ATOM 671 O O . THR A 1 85 ? 24.225 -6.843 -15.906 1.00 93.00 85 THR A O 1
ATOM 674 N N . ARG A 1 86 ? 24.142 -8.048 -17.796 1.00 93.56 86 ARG A N 1
ATOM 675 C CA . ARG A 1 86 ? 23.011 -8.894 -17.381 1.00 93.56 86 ARG A CA 1
ATOM 676 C C . ARG A 1 86 ? 23.520 -10.069 -16.547 1.00 93.56 86 ARG A C 1
ATOM 678 O O . ARG A 1 86 ? 23.758 -11.164 -17.058 1.00 93.56 86 ARG A O 1
ATOM 685 N N . THR A 1 87 ? 23.680 -9.822 -15.252 1.00 94.25 87 THR A N 1
ATOM 686 C CA . THR A 1 87 ? 24.142 -10.805 -14.265 1.00 94.25 87 THR A CA 1
ATOM 687 C C . THR A 1 87 ? 22.999 -11.313 -13.385 1.00 94.25 87 THR A C 1
ATOM 689 O O . THR A 1 87 ? 21.934 -10.697 -13.303 1.00 94.25 87 THR A O 1
ATOM 692 N N . TRP A 1 88 ? 23.237 -12.424 -12.681 1.00 91.38 88 TRP A N 1
ATOM 693 C CA . TRP A 1 88 ? 22.332 -12.910 -11.634 1.00 91.38 88 TRP A CA 1
ATOM 694 C C . TRP A 1 88 ? 22.149 -11.899 -10.500 1.00 91.38 88 TRP A C 1
ATOM 696 O O . TRP A 1 88 ? 21.046 -11.768 -9.981 1.00 91.38 88 TRP A O 1
ATOM 706 N N . ASP A 1 89 ? 23.185 -11.134 -10.156 1.00 91.19 89 ASP A N 1
ATOM 707 C CA . ASP A 1 89 ? 23.079 -10.089 -9.134 1.00 91.19 89 ASP A CA 1
ATOM 708 C C . ASP A 1 89 ? 22.101 -8.991 -9.559 1.00 91.19 89 ASP A C 1
ATOM 710 O O . ASP A 1 89 ? 21.217 -8.620 -8.789 1.00 91.19 89 ASP A O 1
ATOM 714 N N . LEU A 1 90 ? 22.191 -8.527 -10.811 1.00 92.06 90 LEU A N 1
ATOM 715 C CA . LEU A 1 90 ? 21.265 -7.527 -11.338 1.00 92.06 90 LEU A CA 1
ATOM 716 C C . LEU A 1 90 ? 19.846 -8.095 -11.499 1.00 92.06 90 LEU A C 1
ATOM 718 O O . LEU A 1 90 ? 18.871 -7.397 -11.225 1.00 92.06 90 LEU A O 1
ATOM 722 N N . PHE A 1 91 ? 19.715 -9.364 -11.901 1.00 92.69 91 PHE A N 1
ATOM 723 C CA . PHE A 1 91 ? 18.428 -10.066 -11.915 1.00 92.69 91 PHE A CA 1
ATOM 724 C C . PHE A 1 91 ? 17.787 -10.084 -10.523 1.00 92.69 91 PHE A C 1
ATOM 726 O O . PHE A 1 91 ? 16.612 -9.744 -10.376 1.00 92.69 91 PHE A O 1
ATOM 733 N N . ASN A 1 92 ? 18.560 -10.440 -9.495 1.00 85.12 92 ASN A N 1
ATOM 734 C CA . ASN A 1 92 ? 18.097 -10.499 -8.112 1.00 85.12 92 ASN A CA 1
ATOM 735 C C . ASN A 1 92 ? 17.755 -9.102 -7.572 1.00 85.1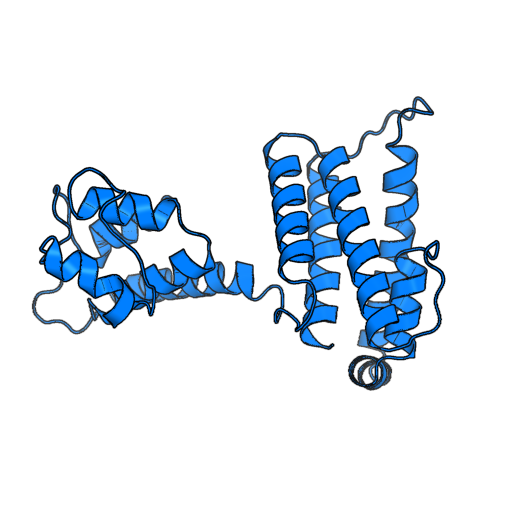2 92 ASN A C 1
ATOM 737 O O . ASN A 1 92 ? 16.726 -8.945 -6.920 1.00 85.12 92 ASN A O 1
ATOM 741 N N . GLU A 1 93 ? 18.552 -8.075 -7.892 1.00 89.19 93 GLU A N 1
ATOM 742 C CA . GLU A 1 93 ? 18.260 -6.674 -7.549 1.00 89.19 93 GLU A CA 1
ATOM 743 C C . GLU A 1 93 ? 16.924 -6.222 -8.159 1.00 89.19 93 GLU A C 1
ATOM 745 O O . GLU A 1 93 ? 16.060 -5.691 -7.460 1.00 89.19 93 GLU A O 1
ATOM 750 N N . LEU A 1 94 ? 16.719 -6.463 -9.456 1.00 93.25 94 LEU A N 1
ATOM 751 C CA . LEU A 1 94 ? 15.488 -6.092 -10.158 1.00 93.25 94 LEU A CA 1
ATOM 752 C C . LEU A 1 94 ? 14.282 -6.905 -9.683 1.00 93.25 94 LEU A C 1
ATOM 754 O O . LEU A 1 94 ? 13.187 -6.354 -9.574 1.00 93.25 94 LEU A O 1
ATOM 758 N N . THR A 1 95 ? 14.483 -8.178 -9.340 1.00 88.94 95 THR A N 1
ATOM 759 C CA . THR A 1 95 ? 13.458 -9.016 -8.706 1.00 88.94 95 THR A CA 1
ATOM 760 C C . THR A 1 95 ? 13.076 -8.452 -7.343 1.00 88.94 95 THR A C 1
ATOM 762 O O . THR A 1 95 ? 11.894 -8.297 -7.070 1.00 88.94 95 THR A O 1
ATOM 765 N N . PHE A 1 96 ? 14.045 -8.045 -6.520 1.00 82.50 96 PHE A N 1
ATOM 766 C CA . PHE A 1 96 ? 13.775 -7.406 -5.232 1.00 82.50 96 PHE A CA 1
ATOM 767 C C . PHE A 1 96 ? 13.047 -6.062 -5.389 1.00 82.50 96 PHE A C 1
ATOM 769 O O . PHE A 1 96 ? 12.159 -5.737 -4.601 1.00 82.50 96 PHE A O 1
ATOM 776 N N . ILE A 1 97 ? 13.373 -5.278 -6.421 1.00 86.31 97 ILE A N 1
ATOM 777 C CA . ILE A 1 97 ? 12.644 -4.045 -6.745 1.00 86.31 97 ILE A CA 1
ATOM 778 C C . ILE A 1 97 ? 11.208 -4.363 -7.170 1.00 86.31 97 ILE A C 1
ATOM 780 O O . ILE A 1 97 ? 10.290 -3.703 -6.687 1.00 86.31 97 ILE A O 1
ATOM 784 N N . ALA A 1 98 ? 10.999 -5.363 -8.030 1.00 87.94 98 ALA A N 1
ATOM 785 C CA . ALA A 1 98 ? 9.666 -5.807 -8.430 1.00 87.94 98 ALA A CA 1
ATOM 786 C C . ALA A 1 98 ? 8.869 -6.312 -7.222 1.00 87.94 98 ALA A C 1
ATOM 788 O O . ALA A 1 98 ? 7.745 -5.868 -7.027 1.00 87.94 98 ALA A O 1
ATOM 789 N N . ASP A 1 99 ? 9.478 -7.128 -6.357 1.00 82.00 99 ASP A N 1
ATOM 790 C CA . ASP A 1 99 ? 8.904 -7.568 -5.086 1.00 82.00 99 ASP A CA 1
ATOM 791 C C . ASP A 1 99 ? 8.556 -6.379 -4.198 1.00 82.00 99 ASP A C 1
ATOM 793 O O . ASP A 1 99 ? 7.524 -6.402 -3.549 1.00 82.00 99 ASP A O 1
ATOM 797 N N . ARG A 1 100 ? 9.393 -5.337 -4.131 1.00 82.19 100 ARG A N 1
ATOM 798 C CA . ARG A 1 100 ? 9.117 -4.127 -3.345 1.00 82.19 100 ARG A CA 1
ATOM 799 C C . ARG A 1 100 ? 7.971 -3.324 -3.944 1.00 82.19 100 ARG A C 1
ATOM 801 O O . ARG A 1 100 ? 7.150 -2.832 -3.190 1.00 82.19 100 ARG A O 1
ATOM 808 N N . LEU A 1 101 ? 7.904 -3.179 -5.263 1.00 82.31 101 LEU A N 1
ATOM 809 C CA . LEU A 1 101 ? 6.826 -2.468 -5.960 1.00 82.31 101 LEU A CA 1
ATOM 810 C C . LEU A 1 101 ? 5.498 -3.227 -5.866 1.00 82.31 101 LEU A C 1
ATOM 812 O O . LEU A 1 101 ? 4.448 -2.618 -5.674 1.00 82.31 101 LEU A O 1
ATOM 816 N N . GLU A 1 102 ? 5.558 -4.556 -5.903 1.00 71.06 102 GLU A N 1
ATOM 817 C CA . GLU A 1 102 ? 4.450 -5.426 -5.530 1.00 71.06 102 GLU A CA 1
ATOM 818 C C . GLU A 1 102 ? 4.166 -5.354 -4.040 1.00 71.06 102 GLU A C 1
ATOM 820 O O . GLU A 1 102 ? 3.006 -5.367 -3.693 1.00 71.06 102 GLU A O 1
ATOM 825 N N . LYS A 1 103 ? 5.150 -5.201 -3.148 1.00 56.44 103 LYS A N 1
ATOM 826 C CA . LYS A 1 103 ? 4.938 -5.059 -1.696 1.00 56.44 103 LYS A CA 1
ATOM 827 C C . LYS A 1 103 ? 4.449 -3.684 -1.273 1.00 56.44 103 LYS A C 1
ATOM 829 O O . LYS A 1 103 ? 3.779 -3.579 -0.256 1.00 56.44 103 LYS A O 1
ATOM 834 N N . VAL A 1 104 ? 4.682 -2.653 -2.079 1.00 50.25 104 VAL A N 1
ATOM 835 C CA . VAL A 1 104 ? 3.944 -1.387 -2.010 1.00 50.25 104 VAL A CA 1
ATOM 836 C C . VAL A 1 104 ? 2.455 -1.642 -2.308 1.00 50.25 104 VAL A C 1
ATOM 838 O O . VAL A 1 104 ? 1.615 -0.911 -1.795 1.00 50.25 104 VAL A O 1
ATOM 841 N N . LEU A 1 105 ? 2.117 -2.731 -3.019 1.00 40.47 105 LEU A N 1
ATOM 842 C CA . LEU A 1 105 ? 0.758 -3.283 -3.127 1.00 40.47 105 LEU A CA 1
ATOM 843 C C . LEU A 1 105 ? 0.435 -4.431 -2.145 1.00 40.47 105 LEU A C 1
ATOM 845 O O . LEU A 1 105 ? -0.733 -4.621 -1.848 1.00 40.47 105 LEU A O 1
ATOM 849 N N . THR A 1 106 ? 1.409 -5.172 -1.599 1.00 35.00 106 THR A N 1
ATOM 850 C CA . THR A 1 106 ? 1.212 -6.195 -0.543 1.00 35.00 106 THR A CA 1
ATOM 851 C C . THR A 1 106 ? 1.449 -5.635 0.857 1.00 35.00 106 THR A C 1
ATOM 853 O O . THR A 1 106 ? 1.746 -6.345 1.817 1.00 35.00 106 THR A O 1
ATOM 856 N N . VAL A 1 107 ? 1.296 -4.331 0.958 1.00 37.22 107 VAL A N 1
ATOM 857 C CA . VAL A 1 107 ? 0.678 -3.635 2.060 1.00 37.22 107 VAL A CA 1
ATOM 858 C C . VAL A 1 107 ? -0.834 -3.785 1.814 1.00 37.22 107 VAL A C 1
ATOM 860 O O . VAL A 1 107 ? -1.498 -2.877 1.334 1.00 37.22 107 VAL A O 1
ATOM 863 N N . GLY A 1 108 ? -1.363 -4.969 2.134 1.00 33.66 108 GLY A N 1
ATOM 864 C CA . GLY A 1 108 ? -2.791 -5.289 2.035 1.00 33.66 108 GLY A CA 1
ATOM 865 C C . GLY A 1 108 ? -3.110 -6.353 0.988 1.00 33.66 108 GLY A C 1
ATOM 866 O O . GLY A 1 108 ? -2.953 -6.164 -0.216 1.00 33.66 108 GLY A O 1
ATOM 867 N N . SER A 1 109 ? -3.575 -7.503 1.466 1.00 31.45 109 SER A N 1
ATOM 868 C CA . SER A 1 109 ? -4.421 -8.393 0.680 1.00 31.45 109 SER A CA 1
ATOM 869 C C . SER A 1 109 ? -5.730 -7.659 0.443 1.00 31.45 109 SER A C 1
ATOM 871 O O . SER A 1 109 ? -6.651 -7.789 1.234 1.00 31.45 109 SER A O 1
ATOM 873 N N . VAL A 1 110 ? -5.786 -6.916 -0.650 1.00 35.28 110 VAL A N 1
ATOM 874 C CA . VAL A 1 110 ? -6.932 -6.107 -1.030 1.00 35.28 110 VAL A CA 1
ATOM 875 C C . VAL A 1 110 ? -8.266 -6.865 -0.839 1.00 35.28 110 VAL A C 1
ATOM 877 O O . VAL A 1 110 ? -8.463 -7.908 -1.476 1.00 35.28 110 VAL A O 1
ATOM 880 N N . PRO A 1 111 ? -9.211 -6.354 -0.028 1.00 36.31 111 PRO A N 1
ATOM 881 C CA . PRO A 1 111 ? -10.399 -7.084 0.370 1.00 36.31 111 PRO A CA 1
ATOM 882 C C . PRO A 1 111 ? -11.493 -6.897 -0.686 1.00 36.31 111 PRO A C 1
ATOM 884 O O . PRO A 1 111 ? -11.527 -5.925 -1.455 1.00 36.31 111 PRO A O 1
ATOM 887 N N . ASN A 1 112 ? -12.454 -7.815 -0.706 1.00 39.16 112 ASN A N 1
ATOM 888 C CA . ASN A 1 112 ? -13.658 -7.714 -1.528 1.00 39.16 112 ASN A CA 1
ATOM 889 C C . ASN A 1 112 ? -14.699 -6.760 -0.903 1.00 39.16 112 ASN A C 1
ATOM 891 O O . ASN A 1 112 ? -15.831 -7.160 -0.675 1.00 39.16 112 ASN A O 1
ATOM 895 N N . PHE A 1 113 ? -14.314 -5.503 -0.639 1.00 41.25 113 PHE A N 1
ATOM 896 C CA . PHE A 1 113 ? -15.160 -4.307 -0.799 1.00 41.25 113 PHE A CA 1
ATOM 897 C C . PHE A 1 113 ? -14.374 -2.997 -0.547 1.00 41.25 113 PHE A C 1
ATOM 899 O O . PHE A 1 113 ? -13.597 -2.876 0.397 1.00 41.25 113 PHE A O 1
ATOM 906 N N . SER A 1 114 ? -14.670 -1.980 -1.364 1.00 46.44 114 SER A N 1
ATOM 907 C CA . SER A 1 114 ? -14.160 -0.590 -1.352 1.00 46.44 114 SER A CA 1
ATOM 908 C C . SER A 1 114 ? -12.659 -0.373 -1.595 1.00 46.44 114 SER A C 1
ATOM 910 O O . SER A 1 114 ? -12.098 0.656 -1.215 1.00 46.44 114 SER A O 1
ATOM 912 N N . ARG A 1 115 ? -12.040 -1.303 -2.326 1.00 53.91 115 ARG A N 1
ATOM 913 C CA . ARG A 1 115 ? -10.765 -1.124 -3.034 1.00 53.91 115 ARG A CA 1
ATOM 914 C C . ARG A 1 115 ? -10.537 0.293 -3.527 1.00 53.91 115 ARG A C 1
ATOM 916 O O . ARG A 1 115 ? -9.547 0.924 -3.198 1.00 53.91 115 ARG A O 1
ATOM 923 N N . GLU A 1 116 ? -11.486 0.802 -4.292 1.00 51.94 116 GLU A N 1
ATOM 924 C CA . GLU A 1 116 ? -11.342 2.052 -5.012 1.00 51.94 116 GLU A CA 1
ATOM 925 C C . GLU A 1 116 ? -11.366 3.233 -4.045 1.00 51.94 116 GLU A C 1
ATOM 927 O O . GLU A 1 116 ? -10.585 4.157 -4.213 1.00 51.94 116 GLU A O 1
ATOM 932 N N . ALA A 1 117 ? -12.193 3.187 -2.996 1.00 49.25 117 ALA A N 1
ATOM 933 C CA . ALA A 1 117 ? -12.310 4.268 -2.022 1.00 49.25 117 ALA A CA 1
ATOM 934 C C . ALA A 1 117 ? -11.111 4.318 -1.064 1.00 49.25 117 ALA A C 1
ATOM 936 O O . ALA A 1 117 ? -10.566 5.392 -0.822 1.00 49.25 117 ALA A O 1
ATOM 937 N N . VAL A 1 118 ? -10.662 3.164 -0.558 1.00 56.78 118 VAL A N 1
ATOM 938 C CA . VAL A 1 118 ? -9.485 3.079 0.320 1.00 56.78 118 VAL A CA 1
ATOM 939 C C . VAL A 1 118 ? -8.213 3.384 -0.467 1.00 56.78 118 VAL A C 1
ATOM 941 O O . VAL A 1 118 ? -7.403 4.188 -0.016 1.00 56.78 118 VAL A O 1
ATOM 944 N N . THR A 1 119 ? -8.047 2.821 -1.669 1.00 61.78 119 THR A N 1
ATOM 945 C CA . THR A 1 119 ? -6.898 3.117 -2.535 1.00 61.78 119 THR A CA 1
ATOM 946 C C . THR A 1 119 ? -6.905 4.568 -3.004 1.00 61.78 119 THR A C 1
ATOM 948 O O . THR A 1 119 ? -5.866 5.216 -2.917 1.00 61.78 119 THR A O 1
ATOM 951 N N . ALA A 1 120 ? -8.044 5.120 -3.441 1.00 57.34 120 ALA A N 1
ATOM 952 C CA . ALA A 1 120 ? -8.124 6.530 -3.825 1.00 57.34 120 ALA A CA 1
ATOM 953 C C . ALA A 1 120 ? -7.798 7.450 -2.650 1.00 57.34 120 ALA A C 1
ATOM 955 O O . ALA A 1 120 ? -7.098 8.437 -2.834 1.00 57.34 120 ALA A O 1
ATOM 956 N N . ALA A 1 121 ? -8.249 7.122 -1.440 1.00 53.88 121 ALA A N 1
ATOM 957 C CA . ALA A 1 121 ? -8.020 7.975 -0.286 1.00 53.88 121 ALA A CA 1
ATOM 958 C C . ALA A 1 121 ? -6.603 7.823 0.312 1.00 53.88 121 ALA A C 1
ATOM 960 O O . ALA A 1 121 ? -6.051 8.805 0.805 1.00 53.88 121 ALA A O 1
ATOM 961 N N . LEU A 1 122 ? -5.966 6.650 0.187 1.00 64.56 122 LEU A N 1
ATOM 962 C CA . LEU A 1 122 ? -4.529 6.471 0.448 1.00 64.56 122 LEU A CA 1
ATOM 963 C C . LEU A 1 122 ? -3.672 7.249 -0.562 1.00 64.56 122 LEU A C 1
ATOM 965 O O . LEU A 1 122 ? -2.753 7.956 -0.158 1.00 64.56 122 LEU A O 1
ATOM 969 N N . LEU A 1 123 ? -4.008 7.177 -1.855 1.00 64.81 123 LEU A N 1
ATOM 970 C CA . LEU A 1 123 ? -3.362 7.970 -2.911 1.00 64.81 123 LEU A CA 1
ATOM 971 C C . LEU A 1 123 ? -3.516 9.469 -2.657 1.00 64.81 123 LEU A C 1
ATOM 973 O O . LEU A 1 123 ? -2.603 10.254 -2.883 1.00 64.81 123 LEU A O 1
ATOM 977 N N . GLU A 1 124 ? -4.682 9.880 -2.184 1.00 58.56 124 GLU A N 1
ATOM 978 C CA . GLU A 1 124 ? -4.970 11.275 -1.913 1.00 58.56 124 GLU A CA 1
ATOM 979 C C . GLU A 1 124 ? -4.238 11.790 -0.657 1.00 58.56 124 GLU A C 1
ATOM 981 O O . GLU A 1 124 ? -3.795 12.939 -0.625 1.00 58.56 124 GLU A O 1
ATOM 986 N N . ALA A 1 125 ? -4.041 10.941 0.356 1.00 60.19 125 ALA A N 1
ATOM 987 C CA . ALA A 1 125 ? -3.155 11.245 1.477 1.00 60.19 125 ALA A CA 1
ATOM 988 C C . ALA A 1 125 ? -1.685 11.360 1.035 1.00 60.19 125 ALA A C 1
ATOM 990 O O . ALA A 1 125 ? -0.988 12.272 1.474 1.00 60.19 125 ALA A O 1
ATOM 991 N N . GLU A 1 126 ? -1.228 10.494 0.124 1.00 64.38 126 GLU A N 1
ATOM 992 C CA . GLU A 1 126 ? 0.120 10.561 -0.461 1.00 64.38 126 GLU A CA 1
ATOM 993 C C . GLU A 1 126 ? 0.338 11.853 -1.262 1.00 64.38 126 GLU A C 1
ATOM 995 O O . GLU A 1 126 ? 1.385 12.487 -1.126 1.00 64.38 126 GLU A O 1
ATOM 1000 N N . LYS A 1 127 ? -0.660 12.300 -2.037 1.00 64.69 127 LYS A N 1
ATOM 1001 C CA . LYS A 1 127 ? -0.603 13.604 -2.720 1.00 64.69 127 LYS A CA 1
ATOM 1002 C C . LYS A 1 127 ? -0.492 14.760 -1.733 1.00 64.69 127 LYS A C 1
ATOM 1004 O O . LYS A 1 127 ? 0.367 15.614 -1.907 1.00 64.69 127 LYS A O 1
ATOM 1009 N N .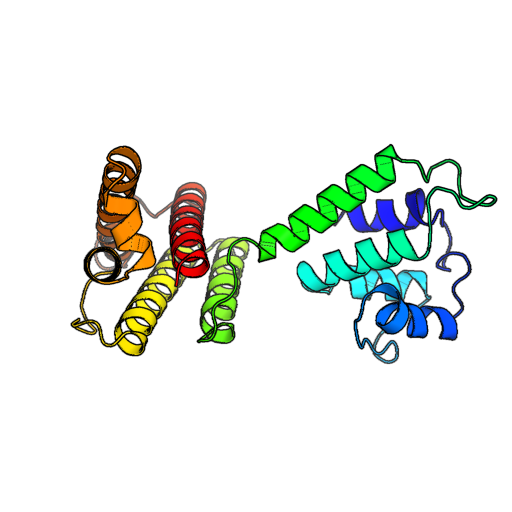 ALA A 1 128 ? -1.305 14.762 -0.674 1.00 61.34 128 ALA A N 1
ATOM 1010 C CA . ALA A 1 128 ? -1.257 15.818 0.337 1.00 61.34 128 ALA A CA 1
ATOM 1011 C C . ALA A 1 128 ? 0.114 15.899 1.036 1.00 61.34 128 ALA A C 1
ATOM 1013 O O . ALA A 1 128 ? 0.588 16.995 1.330 1.00 61.34 128 ALA A O 1
ATOM 1014 N N . GLN A 1 129 ? 0.778 14.758 1.256 1.00 62.38 129 GLN A N 1
ATOM 1015 C CA . GLN A 1 129 ? 2.160 14.733 1.750 1.00 62.38 129 GLN A CA 1
ATOM 1016 C C . GLN A 1 129 ? 3.141 15.310 0.724 1.00 62.38 129 GLN A C 1
ATOM 1018 O O . GLN A 1 129 ? 3.960 16.153 1.077 1.00 62.38 129 GLN A O 1
ATOM 1023 N N . ALA A 1 130 ? 3.034 14.906 -0.544 1.00 58.97 130 ALA A N 1
ATOM 1024 C CA . ALA A 1 130 ? 3.902 15.393 -1.617 1.00 58.97 130 ALA A CA 1
ATOM 1025 C C . ALA A 1 130 ? 3.755 16.905 -1.887 1.00 58.97 130 ALA A C 1
ATOM 1027 O O . ALA A 1 130 ? 4.703 17.549 -2.328 1.00 58.97 130 ALA A O 1
ATOM 1028 N N . GLU A 1 131 ? 2.583 17.473 -1.603 1.00 69.94 131 GLU A N 1
ATOM 1029 C CA . GLU A 1 131 ? 2.274 18.902 -1.742 1.00 69.94 131 GLU A CA 1
ATOM 1030 C C . GLU A 1 131 ? 2.727 19.749 -0.538 1.00 69.94 131 GLU A C 1
ATOM 1032 O O . GLU A 1 131 ? 2.492 20.957 -0.516 1.00 69.94 131 GLU A O 1
ATOM 1037 N N . GLY A 1 132 ? 3.368 19.148 0.472 1.00 70.50 132 GLY A N 1
ATOM 1038 C CA . GLY A 1 132 ? 3.805 19.868 1.669 1.00 70.50 132 GLY A CA 1
ATOM 1039 C C . GLY A 1 132 ? 2.644 20.286 2.574 1.00 70.50 132 GLY A C 1
ATOM 1040 O O . GLY A 1 132 ? 2.726 21.316 3.244 1.00 70.50 132 GLY A O 1
ATOM 1041 N N . ASN A 1 133 ? 1.568 19.488 2.626 1.00 73.44 133 ASN A N 1
ATOM 1042 C CA . ASN A 1 133 ? 0.426 19.687 3.522 1.00 73.44 133 ASN A CA 1
ATOM 1043 C C . ASN A 1 133 ? 0.307 18.552 4.573 1.00 73.44 133 ASN A C 1
ATOM 1045 O O . ASN A 1 133 ? -0.576 17.691 4.462 1.00 73.44 133 ASN A O 1
ATOM 1049 N N . PRO A 1 134 ? 1.167 18.542 5.617 1.00 72.31 134 PRO A N 1
ATOM 1050 C CA . PRO A 1 134 ? 1.176 17.517 6.667 1.00 72.31 134 PRO A CA 1
ATOM 1051 C C . PRO A 1 134 ? -0.174 17.342 7.374 1.00 72.31 134 PRO A C 1
ATOM 1053 O O . PRO A 1 134 ? -0.606 16.220 7.630 1.00 72.31 134 PRO A O 1
ATOM 1056 N N . ILE A 1 135 ? -0.871 18.446 7.650 1.00 76.00 135 ILE A N 1
ATOM 1057 C CA . ILE A 1 135 ? -2.164 18.434 8.347 1.00 76.00 135 ILE A CA 1
ATOM 1058 C C . ILE A 1 135 ? -3.243 17.823 7.453 1.00 76.00 135 ILE A C 1
ATOM 1060 O O . ILE A 1 135 ? -3.949 16.906 7.870 1.00 76.00 135 ILE A O 1
ATOM 1064 N N . GLY A 1 136 ? -3.315 18.262 6.193 1.00 76.50 136 GLY A N 1
ATOM 1065 C CA . GLY A 1 136 ? -4.238 17.694 5.216 1.00 76.50 136 GLY A CA 1
ATOM 1066 C C . GLY A 1 136 ? -3.996 16.202 4.981 1.00 76.50 136 GLY A C 1
ATOM 1067 O O . GLY A 1 136 ? -4.951 15.453 4.788 1.00 76.50 136 GLY A O 1
ATOM 1068 N N . ALA A 1 137 ? -2.745 15.742 5.046 1.00 75.88 137 ALA A N 1
ATOM 1069 C CA . ALA A 1 137 ? -2.428 14.318 4.983 1.00 75.88 137 ALA A CA 1
ATOM 1070 C C . ALA A 1 137 ? -2.990 13.539 6.186 1.00 75.88 137 ALA A C 1
ATOM 1072 O O . ALA A 1 137 ? -3.622 12.498 5.996 1.00 75.88 137 ALA A O 1
ATOM 1073 N N . VAL A 1 138 ? -2.818 14.052 7.410 1.00 81.38 138 VAL A N 1
ATOM 1074 C CA . VAL A 1 138 ? -3.351 13.428 8.634 1.00 81.38 138 VAL A CA 1
ATOM 1075 C C . VAL A 1 138 ? -4.879 13.359 8.611 1.00 81.38 138 VAL A C 1
ATOM 1077 O O . VAL A 1 138 ? -5.441 12.296 8.886 1.00 81.38 138 VAL A O 1
ATOM 1080 N N . ASP A 1 139 ? -5.555 14.441 8.222 1.00 80.19 139 ASP A N 1
ATOM 1081 C CA . ASP A 1 139 ? -7.021 14.488 8.135 1.00 80.19 139 ASP A CA 1
ATOM 1082 C C . ASP A 1 139 ? -7.571 13.486 7.116 1.00 80.19 139 ASP A C 1
ATOM 1084 O O . ASP A 1 139 ? -8.545 12.768 7.386 1.00 80.19 139 ASP A O 1
ATOM 1088 N N . ARG A 1 140 ? -6.920 13.383 5.951 1.00 77.75 140 ARG A N 1
ATOM 1089 C CA . ARG A 1 140 ? -7.283 12.400 4.924 1.00 77.75 140 ARG A CA 1
ATOM 1090 C C . ARG A 1 140 ? -7.085 10.981 5.450 1.00 77.75 140 ARG A C 1
ATOM 1092 O O . ARG A 1 140 ? -8.024 10.193 5.376 1.00 77.75 140 ARG A O 1
ATOM 1099 N N . MET A 1 141 ? -5.941 10.670 6.066 1.00 82.31 141 MET A N 1
ATOM 1100 C CA . MET A 1 141 ? -5.678 9.342 6.642 1.00 82.31 141 MET A CA 1
ATOM 1101 C C . MET A 1 141 ? -6.669 8.966 7.746 1.00 82.31 141 MET A C 1
ATOM 1103 O O . MET A 1 141 ? -7.148 7.831 7.775 1.00 82.31 141 MET A O 1
ATOM 1107 N N . HIS A 1 142 ? -7.028 9.910 8.620 1.00 85.25 142 HIS A N 1
ATOM 1108 C CA . HIS A 1 142 ? -8.061 9.700 9.633 1.00 85.25 142 HIS A CA 1
ATOM 1109 C C . HIS A 1 142 ? -9.419 9.388 8.986 1.00 85.25 142 HIS A C 1
ATOM 1111 O O . HIS A 1 142 ? -10.120 8.465 9.405 1.00 85.25 142 HIS A O 1
ATOM 1117 N N . THR A 1 143 ? -9.797 10.144 7.954 1.00 80.75 143 THR A N 1
ATOM 1118 C CA . THR A 1 143 ? -11.049 9.930 7.213 1.00 80.75 143 THR A CA 1
ATOM 1119 C C . THR A 1 143 ? -11.078 8.545 6.562 1.00 80.75 143 THR A C 1
ATOM 1121 O O . THR A 1 143 ? -12.089 7.849 6.658 1.00 80.75 143 THR A O 1
ATOM 1124 N N . VAL A 1 144 ? -9.955 8.103 5.979 1.00 79.75 144 VAL A N 1
ATOM 1125 C CA . VAL A 1 144 ? -9.822 6.771 5.365 1.00 79.75 144 VAL A CA 1
ATOM 1126 C C . VAL A 1 144 ? -10.076 5.668 6.381 1.00 79.75 144 VAL A C 1
ATOM 1128 O O . VAL A 1 144 ? -10.934 4.815 6.162 1.00 79.75 144 VAL A O 1
ATOM 1131 N N . ILE A 1 145 ? -9.334 5.668 7.493 1.00 86.12 145 ILE A N 1
ATOM 1132 C CA . ILE A 1 145 ? -9.446 4.588 8.475 1.00 86.12 145 ILE A CA 1
ATOM 1133 C C . ILE A 1 145 ? -10.816 4.584 9.147 1.00 86.12 145 ILE A C 1
ATOM 1135 O O . ILE A 1 145 ? -11.368 3.514 9.378 1.00 86.12 145 ILE A O 1
ATOM 1139 N N . HIS A 1 146 ? -11.412 5.751 9.401 1.00 87.44 146 HIS A N 1
ATOM 1140 C CA . HIS A 1 146 ? -12.768 5.823 9.942 1.00 87.44 146 HIS A CA 1
ATOM 1141 C C . HIS A 1 146 ? -13.793 5.203 8.989 1.00 87.44 146 HIS A C 1
ATOM 1143 O O . HIS A 1 146 ? -14.507 4.281 9.387 1.00 87.44 146 HIS A O 1
ATOM 1149 N N . GLY A 1 147 ? -13.794 5.617 7.718 1.00 81.88 147 GLY A N 1
ATOM 1150 C CA . GLY A 1 147 ? -14.686 5.060 6.700 1.00 81.88 147 GLY A CA 1
ATOM 1151 C C . GLY A 1 147 ? -14.491 3.556 6.496 1.00 81.88 147 GLY A C 1
ATOM 1152 O O . GLY A 1 147 ? -15.471 2.812 6.429 1.00 81.88 147 GLY A O 1
ATOM 1153 N N . TYR A 1 148 ? -13.240 3.088 6.476 1.00 84.50 148 TYR A N 1
ATOM 1154 C CA . TYR A 1 148 ? -12.919 1.665 6.378 1.00 84.50 148 TYR A CA 1
ATOM 1155 C C . TYR A 1 148 ? -13.483 0.862 7.557 1.00 84.50 148 TYR A C 1
ATOM 1157 O O . TYR A 1 148 ? -14.184 -0.124 7.346 1.00 84.50 148 TYR A O 1
ATOM 1165 N N . LEU A 1 149 ? -13.229 1.288 8.801 1.00 89.44 149 LEU A N 1
ATOM 1166 C CA . LEU A 1 149 ? -13.698 0.562 9.986 1.00 89.44 149 LEU A CA 1
ATOM 1167 C C . LEU A 1 149 ? -15.234 0.532 10.060 1.00 89.44 149 LEU A C 1
ATOM 1169 O O . LEU A 1 149 ? -15.803 -0.507 10.389 1.00 89.44 149 LEU A O 1
ATOM 1173 N N . ILE A 1 150 ? -15.910 1.632 9.699 1.00 86.69 150 ILE A N 1
ATOM 1174 C CA . ILE A 1 150 ? -17.375 1.671 9.553 1.00 86.69 150 ILE A CA 1
ATOM 1175 C C . ILE A 1 150 ? -17.839 0.666 8.494 1.00 86.69 150 ILE A C 1
ATOM 1177 O O . ILE A 1 150 ? -18.779 -0.091 8.730 1.00 86.69 150 ILE A O 1
ATOM 1181 N N . SER A 1 151 ? -17.184 0.624 7.331 1.00 81.19 151 SER A N 1
ATOM 1182 C CA . SER A 1 151 ? -17.522 -0.321 6.263 1.00 81.19 151 SER A CA 1
ATOM 1183 C C . SER A 1 151 ? -17.394 -1.772 6.723 1.00 81.19 151 SER A C 1
ATOM 1185 O O . SER A 1 151 ? -18.299 -2.565 6.474 1.00 81.19 151 SER A O 1
ATOM 1187 N N . VAL A 1 152 ? -16.310 -2.114 7.424 1.00 83.94 152 VAL A N 1
ATOM 1188 C CA . VAL A 1 152 ? -16.103 -3.458 7.981 1.00 83.94 152 VAL A CA 1
ATOM 1189 C C . VAL A 1 152 ? -17.208 -3.808 8.974 1.00 83.94 152 VAL A C 1
ATOM 1191 O O . VAL A 1 152 ? -17.787 -4.889 8.889 1.00 83.94 152 VAL A O 1
ATOM 1194 N N . CYS A 1 153 ? -17.532 -2.899 9.899 1.00 87.31 153 CYS A N 1
ATOM 1195 C CA . CYS A 1 153 ? -18.602 -3.139 10.861 1.00 87.31 153 CYS A CA 1
ATOM 1196 C C . CYS A 1 153 ? -19.960 -3.340 10.172 1.00 87.31 153 CYS A C 1
ATOM 1198 O O . CYS A 1 153 ? -20.694 -4.236 10.568 1.00 87.31 153 CYS A O 1
ATOM 1200 N N . ASN A 1 154 ? -20.278 -2.563 9.130 1.00 83.31 154 ASN A N 1
ATOM 1201 C CA . ASN A 1 154 ? -21.509 -2.742 8.352 1.00 83.31 154 ASN A CA 1
ATOM 1202 C C . ASN A 1 154 ? -21.544 -4.083 7.604 1.00 83.31 154 ASN A C 1
ATOM 1204 O O . ASN A 1 154 ? -22.573 -4.740 7.589 1.00 83.31 154 ASN A O 1
ATOM 1208 N N . GLN A 1 155 ? -20.439 -4.496 6.979 1.00 81.88 155 GLN A N 1
ATOM 1209 C CA . GLN A 1 155 ? -20.383 -5.737 6.192 1.00 81.88 155 GLN A CA 1
ATOM 1210 C C . GLN A 1 155 ? -20.507 -7.001 7.035 1.00 81.88 155 GLN A C 1
ATOM 1212 O O . GLN A 1 155 ? -20.999 -8.016 6.555 1.00 81.88 155 GLN A O 1
ATOM 1217 N N . LEU A 1 156 ? -19.998 -6.948 8.263 1.00 85.62 156 LEU A N 1
ATOM 1218 C CA . LEU A 1 156 ? -19.992 -8.073 9.191 1.00 85.62 156 LEU A CA 1
ATOM 1219 C C . LEU A 1 156 ? -21.131 -7.989 10.217 1.00 85.62 156 LEU A C 1
ATOM 1221 O O . LEU A 1 156 ? -21.122 -8.745 11.187 1.00 85.62 156 LEU A O 1
ATOM 1225 N N . ASP A 1 157 ? -22.068 -7.053 10.028 1.00 88.00 157 ASP A N 1
ATOM 1226 C CA . ASP A 1 157 ? -23.201 -6.788 10.920 1.00 88.00 157 ASP A CA 1
ATOM 1227 C C . ASP A 1 157 ? -22.790 -6.580 12.394 1.00 88.00 157 ASP A C 1
ATOM 1229 O O . ASP A 1 157 ? -23.476 -6.982 13.338 1.00 88.00 157 ASP A O 1
ATOM 1233 N N . PHE A 1 158 ? -21.644 -5.931 12.623 1.00 92.62 158 PHE A N 1
ATOM 1234 C CA . PHE A 1 158 ? -21.189 -5.572 13.963 1.00 92.62 158 PHE A CA 1
ATOM 1235 C C . PHE A 1 158 ? -21.893 -4.308 14.460 1.00 92.62 158 PHE A C 1
ATOM 1237 O O . PHE A 1 158 ? -21.914 -3.270 13.796 1.00 92.62 158 PHE A O 1
ATOM 1244 N N . VAL A 1 159 ? -22.412 -4.371 15.689 1.00 93.19 159 VAL A N 1
ATOM 1245 C CA . VAL A 1 159 ? -23.086 -3.242 16.342 1.00 93.19 159 VAL A CA 1
ATOM 1246 C C . VAL A 1 159 ? -22.101 -2.090 16.568 1.00 93.19 159 VAL A C 1
ATOM 1248 O O . VAL A 1 159 ? -21.110 -2.238 17.286 1.00 93.19 159 VAL A O 1
ATOM 1251 N N . HIS A 1 160 ? -22.396 -0.933 15.977 1.00 93.31 160 HIS A N 1
ATOM 1252 C CA . HIS A 1 160 ? -21.608 0.297 16.083 1.00 93.31 160 HIS A CA 1
ATOM 1253 C C . HIS A 1 160 ? -22.484 1.536 15.828 1.00 93.31 160 HIS A C 1
ATOM 1255 O O . HIS A 1 160 ? -23.585 1.415 15.292 1.00 93.31 160 HIS A O 1
ATOM 1261 N N . ASN A 1 161 ? -21.980 2.725 16.175 1.00 91.69 161 ASN A N 1
ATOM 1262 C CA . ASN A 1 161 ? -22.550 4.005 15.733 1.00 91.69 161 ASN A CA 1
ATOM 1263 C C . ASN A 1 161 ? -21.668 4.645 14.658 1.00 91.69 161 ASN A C 1
ATOM 1265 O O . ASN A 1 161 ? -20.449 4.467 14.663 1.00 91.69 161 ASN A O 1
ATOM 1269 N N . LYS A 1 162 ? -22.264 5.451 13.775 1.00 79.44 162 LYS A N 1
ATOM 1270 C CA . LYS A 1 162 ? -21.519 6.168 12.725 1.00 79.44 162 LYS A CA 1
ATOM 1271 C C . LYS A 1 162 ? -20.542 7.194 13.305 1.00 79.44 162 LYS A C 1
ATOM 1273 O O . LYS A 1 162 ? -19.512 7.474 12.703 1.00 79.44 162 LYS A O 1
ATOM 1278 N N . GLU A 1 163 ? -20.846 7.712 14.488 1.00 86.38 163 GLU A N 1
ATOM 1279 C CA . GLU A 1 163 ? -20.061 8.703 15.223 1.00 86.38 163 GLU A CA 1
ATOM 1280 C C . GLU A 1 163 ? -19.012 8.065 16.148 1.00 86.38 163 GLU A C 1
ATOM 1282 O O . GLU A 1 163 ? -18.280 8.777 16.837 1.00 86.38 163 GLU A O 1
ATOM 1287 N N . ASP A 1 164 ? -18.922 6.729 16.194 1.00 90.75 164 ASP A N 1
ATOM 1288 C CA . ASP A 1 164 ? -17.925 6.053 17.019 1.00 90.75 164 ASP A CA 1
ATOM 1289 C C . ASP A 1 164 ? -16.502 6.406 16.555 1.00 90.75 164 ASP A C 1
ATOM 1291 O O . ASP A 1 164 ? -16.203 6.484 15.361 1.00 90.75 164 ASP A O 1
ATOM 1295 N N . THR A 1 165 ? -15.598 6.603 17.519 1.00 92.69 165 THR A N 1
ATOM 1296 C CA . THR A 1 165 ? -14.191 6.919 17.238 1.00 92.69 165 THR A CA 1
ATOM 1297 C C . THR A 1 165 ? -13.483 5.749 16.556 1.00 92.69 165 THR A C 1
ATOM 1299 O O . THR A 1 165 ? -13.846 4.586 16.744 1.00 92.69 165 THR A O 1
ATOM 1302 N N . ILE A 1 166 ? -12.397 6.033 15.830 1.00 92.56 166 ILE A N 1
ATOM 1303 C CA . ILE A 1 166 ? -11.576 4.998 15.178 1.00 92.56 166 ILE A CA 1
ATOM 1304 C C . ILE A 1 166 ? -11.060 3.948 16.179 1.00 92.56 166 ILE A C 1
ATOM 1306 O O . ILE A 1 166 ? -11.061 2.757 15.878 1.00 92.56 166 ILE A O 1
ATOM 1310 N N . SER A 1 167 ? -10.717 4.352 17.411 1.00 94.62 167 SER A N 1
ATOM 1311 C CA . SER A 1 167 ? -10.322 3.426 18.484 1.00 94.62 167 SER A CA 1
ATOM 1312 C C . SER A 1 167 ? -11.486 2.533 18.930 1.00 94.62 167 SER A C 1
ATOM 1314 O O . SER A 1 167 ? -11.312 1.327 19.128 1.00 94.62 167 SER A O 1
ATOM 1316 N N . LYS A 1 168 ? -12.698 3.091 19.061 1.00 94.62 168 LYS A N 1
ATOM 1317 C CA . LYS A 1 168 ? -13.892 2.323 19.438 1.00 94.62 168 LYS A CA 1
ATOM 1318 C C . LYS A 1 168 ? -14.278 1.320 18.351 1.00 94.62 168 LYS A C 1
ATOM 1320 O O . LYS A 1 168 ? -14.476 0.149 18.670 1.00 94.62 168 LYS A O 1
ATOM 1325 N N . LEU A 1 169 ? -14.304 1.741 17.089 1.00 94.75 169 LEU A N 1
ATOM 1326 C CA . LEU A 1 169 ? -14.588 0.865 15.950 1.00 94.75 169 LEU A CA 1
ATOM 1327 C C . LEU A 1 169 ? -13.551 -0.261 15.823 1.00 94.75 169 LEU A C 1
ATOM 1329 O O . LEU A 1 169 ? -13.910 -1.427 15.673 1.00 94.75 169 LEU A O 1
ATOM 1333 N N . PHE A 1 170 ? -12.263 0.053 15.991 1.00 94.81 170 PHE A N 1
ATOM 1334 C CA . PHE A 1 170 ? -11.202 -0.955 16.010 1.00 94.81 170 PHE A CA 1
ATOM 1335 C C . PHE A 1 170 ? -11.406 -1.995 17.125 1.00 94.81 170 PHE A C 1
ATOM 1337 O O . PHE A 1 170 ? -11.285 -3.201 16.891 1.00 94.81 170 PHE A O 1
ATOM 1344 N N . LYS A 1 171 ? -11.787 -1.556 18.334 1.00 94.06 171 LYS A N 1
ATOM 1345 C CA . LYS A 1 171 ? -12.126 -2.462 19.447 1.00 94.06 171 LYS A CA 1
ATOM 1346 C C . LYS A 1 171 ? -13.330 -3.349 19.125 1.00 94.06 171 LYS A C 1
ATOM 1348 O O . LYS A 1 171 ? -13.308 -4.520 19.505 1.00 94.06 171 LYS A O 1
ATOM 1353 N N . VAL A 1 172 ? -14.353 -2.825 18.443 1.00 94.75 172 VAL A N 1
ATOM 1354 C CA . VAL A 1 172 ? -15.514 -3.612 17.989 1.00 94.75 172 VAL A CA 1
ATOM 1355 C C . VAL A 1 172 ? -15.055 -4.726 17.050 1.00 94.75 172 VAL A C 1
ATOM 1357 O O . VAL A 1 172 ? -15.342 -5.891 17.318 1.00 94.75 172 VAL A O 1
ATOM 1360 N N . ILE A 1 173 ? -14.264 -4.411 16.024 1.00 93.06 173 ILE A N 1
ATOM 1361 C CA . ILE A 1 173 ? -13.761 -5.409 15.067 1.00 93.06 173 ILE A CA 1
ATOM 1362 C C . ILE A 1 173 ? -12.918 -6.474 15.776 1.00 93.06 173 ILE A C 1
ATOM 1364 O O . ILE A 1 173 ? -13.161 -7.668 15.606 1.00 93.06 173 ILE A O 1
ATOM 1368 N N . ARG A 1 174 ? -11.984 -6.072 16.649 1.00 91.75 174 ARG A N 1
ATOM 1369 C CA . ARG A 1 174 ? -11.131 -7.010 17.402 1.00 91.75 174 ARG A CA 1
ATOM 1370 C C . ARG A 1 174 ? -11.923 -7.995 18.262 1.00 91.75 174 ARG A C 1
ATOM 1372 O O . ARG A 1 174 ? -11.492 -9.133 18.441 1.00 91.75 174 ARG A O 1
ATOM 1379 N N . ARG A 1 175 ? -13.039 -7.545 18.840 1.00 90.44 175 ARG A N 1
ATOM 1380 C CA . ARG A 1 175 ? -13.870 -8.334 19.762 1.00 90.44 175 ARG A CA 1
ATOM 1381 C C . ARG A 1 175 ? -14.881 -9.235 19.067 1.00 90.44 175 ARG A C 1
ATOM 1383 O O . ARG A 1 175 ? -15.392 -10.131 19.723 1.00 90.44 175 ARG A O 1
ATOM 1390 N N . ASN A 1 176 ? -15.175 -9.003 17.791 1.00 90.75 176 ASN A N 1
ATOM 1391 C CA . ASN A 1 176 ? -16.227 -9.735 17.086 1.00 90.75 176 ASN A CA 1
ATOM 1392 C C . ASN A 1 176 ? -15.702 -10.539 15.889 1.00 90.75 176 ASN A C 1
ATOM 1394 O O . ASN A 1 176 ? -16.298 -11.549 15.528 1.00 90.75 176 ASN A O 1
ATOM 1398 N N . HIS A 1 177 ? -14.570 -10.157 15.288 1.00 91.19 177 HIS A N 1
ATOM 1399 C CA . HIS A 1 177 ? -14.069 -10.836 14.097 1.00 91.19 177 HIS A CA 1
ATOM 1400 C C . HIS A 1 177 ? -13.388 -12.183 14.425 1.00 91.19 177 HIS A C 1
ATOM 1402 O O . HIS A 1 177 ? -12.355 -12.188 15.103 1.00 91.19 177 HIS A O 1
ATOM 1408 N N . PRO A 1 178 ? -13.870 -13.334 13.904 1.00 85.50 178 PRO A N 1
ATOM 1409 C CA . PRO A 1 178 ? -13.408 -14.662 14.326 1.00 85.50 178 PRO A CA 1
ATOM 1410 C C . PRO A 1 178 ? -11.910 -14.919 14.130 1.00 85.50 178 PRO A C 1
ATOM 1412 O O . PRO A 1 178 ? -11.267 -15.528 14.985 1.00 85.50 178 PRO A O 1
ATOM 1415 N N . LYS A 1 179 ? -11.324 -14.456 13.017 1.00 85.31 179 LYS A N 1
ATOM 1416 C CA . LYS A 1 179 ? -9.890 -14.657 12.735 1.00 85.31 179 LYS A CA 1
ATOM 1417 C C . LYS A 1 179 ? -8.990 -13.770 13.603 1.00 85.31 179 LYS A C 1
ATOM 1419 O O . LYS A 1 179 ? -7.852 -14.147 13.846 1.00 85.31 179 LYS A O 1
ATOM 1424 N N . ILE A 1 180 ? -9.490 -12.624 14.074 1.00 86.62 180 ILE A N 1
ATOM 1425 C CA . ILE A 1 180 ? -8.744 -11.724 14.973 1.00 86.62 180 ILE A CA 1
ATOM 1426 C C . ILE A 1 180 ? -8.913 -12.182 16.426 1.00 86.62 180 ILE A C 1
ATOM 1428 O O . ILE A 1 180 ? -7.943 -12.224 17.175 1.00 86.62 180 ILE A O 1
ATOM 1432 N N . LEU A 1 181 ? -10.114 -12.620 16.810 1.00 80.44 181 LEU A N 1
ATOM 1433 C CA . LEU A 1 181 ? -10.388 -13.212 18.120 1.00 80.44 181 LEU A CA 1
ATOM 1434 C C . LEU A 1 181 ? -9.482 -14.408 18.428 1.00 80.44 181 LEU A C 1
ATOM 1436 O O . LEU A 1 181 ? -8.993 -14.516 19.549 1.00 80.44 181 LEU A O 1
ATOM 1440 N N . LYS A 1 182 ? -9.211 -15.271 17.439 1.00 76.75 182 LYS A N 1
ATOM 1441 C CA . LYS A 1 182 ? -8.269 -16.396 17.591 1.00 76.75 182 LYS A CA 1
ATOM 1442 C C . LYS A 1 182 ? -6.863 -15.945 18.010 1.00 76.75 182 LYS A C 1
ATOM 1444 O O . LYS A 1 182 ? -6.215 -16.644 18.781 1.00 76.75 182 LYS A O 1
ATOM 1449 N N . GLU A 1 183 ? -6.418 -14.771 17.565 1.00 72.81 183 GLU A N 1
ATOM 1450 C CA . GLU A 1 183 ? -5.111 -14.203 17.928 1.00 72.81 183 GLU A CA 1
ATOM 1451 C C . GLU A 1 183 ? -5.097 -13.610 19.347 1.00 72.81 183 GLU A C 1
ATOM 1453 O O . GLU A 1 183 ? -4.026 -13.492 19.938 1.00 72.81 183 GLU A O 1
ATOM 1458 N N . ASN A 1 184 ? -6.256 -13.284 19.945 1.00 68.38 184 ASN A N 1
ATOM 1459 C CA . ASN A 1 184 ? -6.319 -12.812 21.339 1.00 68.38 184 ASN A CA 1
ATOM 1460 C C . ASN A 1 184 ? -5.881 -13.894 22.349 1.00 68.38 184 ASN A C 1
ATOM 1462 O O . ASN A 1 184 ? -5.619 -13.572 23.501 1.00 68.38 184 ASN A O 1
ATOM 1466 N N . GLY A 1 185 ? -5.760 -15.162 21.935 1.00 73.88 185 GLY A N 1
ATOM 1467 C CA . GLY A 1 185 ? -5.138 -16.208 22.753 1.00 73.88 185 GLY A CA 1
ATOM 1468 C C . GLY A 1 185 ? -3.619 -16.049 22.914 1.00 73.88 185 GLY A C 1
ATOM 1469 O O . GLY A 1 185 ? -3.033 -16.690 23.783 1.00 73.88 185 GLY A O 1
ATOM 1470 N N . ASN A 1 186 ? -2.972 -15.202 22.103 1.00 84.69 186 ASN A N 1
ATOM 1471 C CA . ASN A 1 186 ? -1.560 -14.856 22.229 1.00 84.69 186 ASN A CA 1
ATOM 1472 C C . ASN A 1 186 ? -1.409 -13.555 23.049 1.00 84.69 186 ASN A C 1
ATOM 1474 O O . ASN A 1 186 ? -1.730 -12.475 22.542 1.00 84.69 186 ASN A O 1
ATOM 1478 N N . PRO A 1 187 ? -0.847 -13.608 24.275 1.00 86.62 187 PRO A N 1
ATOM 1479 C CA . PRO A 1 187 ? -0.722 -12.433 25.142 1.00 86.62 187 PRO A CA 1
ATOM 1480 C C . PRO A 1 187 ? 0.082 -11.280 24.527 1.00 86.62 187 PRO A C 1
ATOM 1482 O O . PRO A 1 187 ? -0.152 -10.115 24.850 1.00 86.62 187 PRO A O 1
ATOM 1485 N N . ASN A 1 188 ? 1.035 -11.575 23.636 1.00 88.81 188 ASN A N 1
ATOM 1486 C CA . ASN A 1 188 ? 1.827 -10.547 22.960 1.00 88.81 188 ASN A CA 1
ATOM 1487 C C . ASN A 1 188 ? 1.015 -9.838 21.870 1.00 88.81 188 ASN A C 1
ATOM 1489 O O . ASN A 1 188 ? 1.126 -8.621 21.725 1.00 88.81 188 ASN A O 1
ATOM 1493 N N . MET A 1 189 ? 0.160 -10.572 21.153 1.00 88.00 189 MET A N 1
ATOM 1494 C CA . MET A 1 189 ? -0.752 -9.982 20.169 1.00 88.00 189 MET A CA 1
ATOM 1495 C C . MET A 1 189 ? -1.828 -9.141 20.846 1.00 88.00 189 MET A C 1
ATOM 1497 O O . MET A 1 189 ? -2.122 -8.039 20.390 1.00 88.00 189 MET A O 1
ATOM 1501 N N . GLU A 1 190 ? -2.364 -9.599 21.978 1.00 88.56 190 GLU A N 1
ATOM 1502 C CA . GLU A 1 190 ? -3.325 -8.807 22.742 1.00 88.56 190 GLU A CA 1
ATOM 1503 C C . GLU A 1 190 ? -2.710 -7.492 23.247 1.00 88.56 190 GLU A C 1
ATOM 1505 O O . GLU A 1 190 ? -3.312 -6.425 23.087 1.00 88.56 190 GLU A O 1
ATOM 1510 N N . LYS A 1 191 ? -1.483 -7.538 23.789 1.00 90.12 191 LYS A N 1
ATOM 1511 C CA . LYS A 1 191 ? -0.726 -6.328 24.151 1.00 90.12 191 LYS A CA 1
ATOM 1512 C C . LYS A 1 191 ? -0.553 -5.398 22.952 1.00 90.12 191 LYS A C 1
ATOM 1514 O O . LYS A 1 191 ? -0.816 -4.205 23.079 1.00 90.12 191 LYS A O 1
ATOM 1519 N N . LEU A 1 192 ? -0.172 -5.936 21.793 1.00 91.31 192 LEU A N 1
ATOM 1520 C CA . LEU A 1 192 ? 0.001 -5.156 20.568 1.00 91.31 192 LEU A CA 1
ATOM 1521 C C . LEU A 1 192 ? -1.306 -4.477 20.124 1.00 91.31 192 LEU A C 1
ATOM 1523 O O . LEU A 1 192 ? -1.306 -3.287 19.815 1.00 91.31 192 LEU A O 1
ATOM 1527 N N . PHE A 1 193 ? -2.439 -5.181 20.149 1.00 91.06 193 PHE A N 1
ATOM 1528 C CA . PHE A 1 193 ? -3.731 -4.590 19.791 1.00 91.06 193 PHE A CA 1
ATOM 1529 C C . PHE A 1 193 ? -4.205 -3.522 20.776 1.00 91.06 193 PHE A C 1
ATOM 1531 O O . PHE A 1 193 ? -4.830 -2.538 20.370 1.00 91.06 193 PHE A O 1
ATOM 1538 N N . ASN A 1 194 ? -3.920 -3.694 22.066 1.00 90.69 194 ASN A N 1
ATOM 1539 C CA . ASN A 1 194 ? -4.198 -2.662 23.058 1.00 90.69 194 ASN A CA 1
ATOM 1540 C C . ASN A 1 194 ? -3.328 -1.420 22.802 1.00 90.69 194 ASN A C 1
ATOM 1542 O O . ASN A 1 194 ? -3.852 -0.308 22.828 1.00 90.69 194 ASN A O 1
ATOM 1546 N N . SER A 1 195 ? -2.053 -1.595 22.436 1.00 92.88 195 SER A N 1
ATOM 1547 C CA . SER A 1 195 ? -1.191 -0.489 22.002 1.00 92.88 195 SER A CA 1
ATOM 1548 C C . SER A 1 195 ? -1.743 0.221 20.766 1.00 92.88 195 SER A C 1
ATOM 1550 O O . SER A 1 195 ? -1.852 1.442 20.780 1.00 92.88 195 SER A O 1
ATOM 1552 N N . PHE A 1 196 ? -2.183 -0.506 19.732 1.00 92.50 196 PHE A N 1
ATOM 1553 C CA . PHE A 1 196 ? -2.819 0.120 18.566 1.00 92.50 196 PHE A CA 1
ATOM 1554 C C . PHE A 1 196 ? -4.113 0.853 18.918 1.00 92.50 196 PHE A C 1
ATOM 1556 O O . PHE A 1 196 ? -4.353 1.940 18.404 1.00 92.50 196 PHE A O 1
ATOM 1563 N N . SER A 1 197 ? -4.916 0.315 19.836 1.00 91.75 197 SER A N 1
ATOM 1564 C CA . SER A 1 197 ? -6.118 1.001 20.322 1.00 91.75 197 SER A CA 1
ATOM 1565 C C . SER A 1 197 ? -5.784 2.333 20.998 1.00 91.75 197 SER A C 1
ATOM 1567 O O . SER A 1 197 ? -6.507 3.307 20.796 1.00 91.75 197 SER A O 1
ATOM 1569 N N . ASN A 1 198 ? -4.701 2.375 21.780 1.00 91.69 198 ASN A N 1
ATOM 1570 C CA . ASN A 1 198 ? -4.223 3.591 22.441 1.00 91.69 198 ASN A CA 1
ATOM 1571 C C . ASN A 1 198 ? -3.636 4.585 21.433 1.00 91.69 198 ASN A C 1
ATOM 1573 O O . ASN A 1 198 ? -3.891 5.780 21.538 1.00 91.69 198 ASN A O 1
ATOM 1577 N N . ILE A 1 199 ? -2.902 4.100 20.427 1.00 91.50 199 ILE A N 1
ATOM 1578 C CA . ILE A 1 199 ? -2.384 4.950 19.352 1.00 91.50 199 ILE A CA 1
ATOM 1579 C C . ILE A 1 199 ? -3.540 5.587 18.574 1.00 91.50 199 ILE A C 1
ATOM 1581 O O . ILE A 1 199 ? -3.569 6.801 18.424 1.00 91.50 199 ILE A O 1
ATOM 1585 N N . LEU A 1 200 ? -4.526 4.796 18.141 1.00 91.44 200 LEU A N 1
ATOM 1586 C CA . LEU A 1 200 ? -5.717 5.296 17.444 1.00 91.44 200 LEU A CA 1
ATOM 1587 C C . LEU A 1 200 ? -6.501 6.318 18.277 1.00 91.44 200 LEU A C 1
ATOM 1589 O O . LEU A 1 200 ? -7.071 7.255 17.725 1.00 91.44 200 LEU A O 1
ATOM 1593 N N . ASP A 1 201 ? -6.532 6.154 19.598 1.00 89.44 201 ASP A N 1
ATOM 1594 C CA . ASP A 1 201 ? -7.152 7.123 20.502 1.00 89.44 201 ASP A CA 1
ATOM 1595 C C . ASP A 1 201 ? -6.374 8.450 20.507 1.00 89.44 201 ASP A C 1
ATOM 1597 O O . ASP A 1 201 ? -6.964 9.513 20.308 1.00 89.44 201 ASP A O 1
ATOM 1601 N N . ALA A 1 202 ? -5.040 8.378 20.590 1.00 87.19 202 ALA A N 1
ATOM 1602 C CA . ALA A 1 202 ? -4.139 9.530 20.548 1.00 87.19 202 ALA A CA 1
ATOM 1603 C C . ALA A 1 202 ? -4.152 10.292 19.208 1.00 87.19 202 ALA A C 1
ATOM 1605 O O . ALA A 1 202 ? -3.824 11.477 19.181 1.00 87.19 202 ALA A O 1
ATOM 1606 N N . LEU A 1 203 ? -4.582 9.669 18.105 1.00 83.19 203 LEU A N 1
ATOM 1607 C CA . LEU A 1 203 ? -4.754 10.357 16.816 1.00 83.19 203 LEU A CA 1
ATOM 1608 C C . LEU A 1 203 ? -5.948 11.326 16.802 1.00 83.19 203 LEU A C 1
ATOM 1610 O O . LEU A 1 203 ? -5.942 12.302 16.051 1.00 83.19 203 LEU A O 1
ATOM 1614 N N . SER A 1 204 ? -6.961 11.096 17.642 1.00 75.12 204 SER A N 1
ATOM 1615 C CA . SER A 1 204 ? -8.170 11.931 17.702 1.00 75.12 204 SER A CA 1
ATOM 1616 C C . SER A 1 204 ? -7.881 13.393 18.095 1.00 75.12 204 SER A C 1
ATOM 1618 O O . SER A 1 204 ? -8.348 14.299 17.398 1.00 75.12 204 SER A O 1
ATOM 1620 N N . PRO A 1 205 ? -7.106 13.683 19.165 1.00 69.69 205 PRO A N 1
ATOM 1621 C CA . PRO A 1 205 ? -6.727 15.053 19.497 1.00 69.69 205 PRO A CA 1
ATOM 1622 C C . PRO A 1 205 ? -5.728 15.659 18.508 1.00 69.69 205 PRO A C 1
ATOM 1624 O O . PRO A 1 205 ? -5.771 16.867 18.326 1.00 69.69 205 PRO A O 1
ATOM 1627 N N . ILE A 1 206 ? -4.882 14.872 17.832 1.00 68.88 206 ILE A N 1
ATOM 1628 C CA . ILE A 1 206 ? -3.947 15.389 16.810 1.00 68.88 206 ILE A CA 1
ATOM 1629 C C . ILE A 1 206 ? -4.723 16.025 15.648 1.00 68.88 206 ILE A C 1
ATOM 1631 O O . ILE A 1 206 ? -4.385 17.120 15.204 1.00 68.88 206 ILE A O 1
ATOM 1635 N N . ARG A 1 207 ? -5.833 15.405 15.232 1.00 65.12 207 ARG A N 1
ATOM 1636 C CA . ARG A 1 207 ? -6.793 15.994 14.286 1.00 65.12 207 ARG A CA 1
ATOM 1637 C C . ARG A 1 207 ? -7.435 17.274 14.840 1.00 65.12 207 ARG A C 1
ATOM 1639 O O . ARG A 1 207 ? -7.493 18.298 14.169 1.00 65.12 207 ARG A O 1
ATOM 1646 N N . ASN A 1 208 ? -7.921 17.227 16.083 1.00 57.09 208 ASN A N 1
ATOM 1647 C CA . ASN A 1 208 ? -8.707 18.319 16.672 1.00 57.09 208 ASN A CA 1
ATOM 1648 C C . ASN A 1 208 ? -7.868 19.553 17.057 1.00 57.09 208 ASN A C 1
ATOM 1650 O O . ASN A 1 208 ? -8.338 20.674 16.877 1.00 57.09 208 ASN A O 1
ATOM 1654 N N . ASN A 1 209 ? -6.630 19.369 17.524 1.00 50.19 209 ASN A N 1
ATOM 1655 C CA . ASN A 1 209 ? -5.685 20.447 17.842 1.00 50.19 209 ASN A CA 1
ATOM 1656 C C . ASN A 1 209 ? -5.041 21.070 16.595 1.00 50.19 209 ASN A C 1
ATOM 1658 O O . ASN A 1 209 ? -4.443 22.135 16.703 1.00 50.19 209 ASN A O 1
ATOM 1662 N N . SER A 1 210 ? -5.190 20.434 15.430 1.00 49.72 210 SER A N 1
ATOM 1663 C CA . SER A 1 210 ? -4.781 20.981 14.130 1.00 49.72 210 SER A CA 1
ATOM 1664 C C . SER A 1 210 ? -5.884 21.811 13.461 1.00 49.72 210 SER A C 1
ATOM 1666 O O . SER A 1 210 ? -5.647 22.437 12.428 1.00 49.72 210 SER A O 1
ATOM 1668 N N . SER A 1 211 ? -7.096 21.839 14.034 1.00 45.00 211 SER A N 1
ATOM 1669 C CA . SER A 1 211 ? -8.173 22.714 13.572 1.00 45.00 211 SER A CA 1
ATOM 1670 C C . SER A 1 211 ? -7.958 24.132 14.113 1.00 45.00 211 SER A C 1
ATOM 1672 O O . SER A 1 211 ? -7.706 24.329 15.298 1.00 45.00 211 SER A O 1
ATOM 1674 N N . LEU A 1 212 ? -8.053 25.120 13.224 1.00 44.06 212 LEU A N 1
ATOM 1675 C CA . LEU A 1 212 ? -7.740 26.553 13.372 1.00 44.06 212 LEU A CA 1
ATOM 1676 C C . LEU A 1 212 ? -8.463 27.324 14.512 1.00 44.06 212 LEU A C 1
ATOM 1678 O O . LEU A 1 212 ? -8.483 28.552 14.496 1.00 44.06 212 LEU A O 1
ATOM 1682 N N . ALA A 1 213 ? -9.093 26.656 15.480 1.00 41.97 213 ALA A N 1
ATOM 1683 C CA . ALA A 1 213 ? -9.939 27.279 16.499 1.00 41.97 213 ALA A CA 1
ATOM 1684 C C . ALA A 1 213 ? -9.187 27.759 17.755 1.00 41.97 213 ALA A C 1
ATOM 1686 O O . ALA A 1 213 ? -9.741 28.548 18.519 1.00 41.97 213 ALA A O 1
ATOM 1687 N N . HIS A 1 214 ? -7.932 27.347 17.963 1.00 39.28 214 HIS A N 1
ATOM 1688 C CA . HIS A 1 214 ? -7.088 27.873 19.039 1.00 39.28 214 HIS A CA 1
ATOM 1689 C C . HIS A 1 214 ? -5.643 28.072 18.562 1.00 39.28 214 HIS A C 1
ATOM 1691 O O . HIS A 1 214 ? -5.141 27.243 17.803 1.00 39.28 214 HIS A O 1
ATOM 1697 N N . PRO A 1 215 ? -4.954 29.144 18.997 1.00 35.75 215 PRO A N 1
ATOM 1698 C CA . PRO A 1 215 ? -3.555 29.393 18.674 1.00 35.75 215 PRO A CA 1
ATOM 1699 C C . PRO A 1 215 ? -2.670 28.433 19.481 1.00 35.75 215 PRO A C 1
ATOM 1701 O O . PRO A 1 215 ? -2.006 28.836 20.430 1.00 35.75 215 PRO A O 1
ATOM 1704 N N . ASN A 1 216 ? -2.695 27.145 19.141 1.00 44.69 216 ASN A N 1
ATOM 1705 C CA . ASN A 1 216 ? -1.766 26.170 19.691 1.00 44.69 216 ASN A CA 1
ATOM 1706 C C . ASN A 1 216 ? -0.547 26.103 18.775 1.00 44.69 216 ASN A C 1
ATOM 1708 O O . ASN A 1 216 ? -0.620 25.774 17.595 1.00 44.69 216 ASN A O 1
ATOM 1712 N N . SER A 1 217 ? 0.581 26.475 19.355 1.00 42.53 217 SER A N 1
ATOM 1713 C CA . SER A 1 217 ? 1.886 26.718 18.753 1.00 42.53 217 SER A CA 1
ATOM 1714 C C . SER A 1 217 ? 2.649 25.462 18.302 1.00 42.53 217 SER A C 1
ATOM 1716 O O . SER A 1 217 ? 3.870 25.509 18.218 1.00 42.53 217 SER A O 1
ATOM 1718 N N . GLU A 1 218 ? 1.969 24.358 17.986 1.00 52.78 218 GLU A N 1
ATOM 1719 C CA . GLU A 1 218 ? 2.599 23.139 17.459 1.00 52.78 218 GLU A CA 1
ATOM 1720 C C . GLU A 1 218 ? 1.710 22.511 16.378 1.00 52.78 218 GLU A C 1
ATOM 1722 O O . GLU A 1 218 ? 0.893 21.627 16.626 1.00 52.78 218 GLU A O 1
ATOM 1727 N N . LEU A 1 219 ? 1.856 23.019 15.152 1.00 58.97 219 LEU A N 1
ATOM 1728 C CA . LEU A 1 219 ? 1.367 22.347 13.950 1.00 58.97 219 LEU A CA 1
ATOM 1729 C C . LEU A 1 219 ? 2.059 20.978 13.839 1.00 58.97 219 LEU A C 1
ATOM 1731 O O . LEU A 1 219 ? 3.248 20.863 14.135 1.00 58.97 219 LEU A O 1
ATOM 1735 N N . VAL A 1 220 ? 1.336 19.953 13.379 1.00 68.88 220 VAL A N 1
ATOM 1736 C CA . VAL A 1 220 ? 1.929 18.642 13.073 1.00 68.88 220 VAL A CA 1
ATOM 1737 C C . VAL A 1 220 ? 3.005 18.829 12.003 1.00 68.88 220 VAL A C 1
ATOM 1739 O O . VAL A 1 220 ? 2.706 19.273 10.892 1.00 68.88 220 VAL A O 1
ATOM 1742 N N . GLY A 1 221 ? 4.253 18.506 12.341 1.00 73.44 221 GLY A N 1
ATOM 1743 C CA . GLY A 1 221 ? 5.369 18.549 11.407 1.00 73.44 221 GLY A CA 1
ATOM 1744 C C . GLY A 1 221 ? 5.263 17.470 10.330 1.00 73.44 221 GLY A C 1
ATOM 1745 O O . GLY A 1 221 ? 4.484 16.518 10.420 1.00 73.44 221 GLY A O 1
ATOM 1746 N N . GLU A 1 222 ? 6.061 17.613 9.275 1.00 73.69 222 GLU A N 1
ATOM 1747 C CA . GLU A 1 222 ? 6.097 16.650 8.170 1.00 73.69 222 GLU A CA 1
ATOM 1748 C C . GLU A 1 222 ? 6.457 15.236 8.657 1.00 73.69 222 GLU A C 1
ATOM 1750 O O . GLU A 1 222 ? 5.804 14.260 8.283 1.00 73.69 222 GLU A O 1
ATOM 1755 N N . ALA A 1 223 ? 7.437 15.125 9.560 1.00 75.06 223 ALA A N 1
ATOM 1756 C CA . ALA A 1 223 ? 7.862 13.851 10.133 1.00 75.06 223 ALA A CA 1
ATOM 1757 C C . ALA A 1 223 ? 6.738 13.172 10.938 1.00 75.06 223 ALA A C 1
ATOM 1759 O O . ALA A 1 223 ? 6.499 11.970 10.786 1.00 75.06 223 ALA A O 1
ATOM 1760 N N . GLU A 1 224 ? 6.004 13.934 11.750 1.00 81.06 224 GLU A N 1
ATOM 1761 C CA . GLU A 1 224 ? 4.872 13.440 12.533 1.00 81.06 224 GLU A CA 1
ATOM 1762 C C . GLU A 1 224 ? 3.709 13.018 11.628 1.00 81.06 224 GLU A C 1
ATOM 1764 O O . GLU A 1 224 ? 3.113 11.959 11.841 1.00 81.06 224 GLU A O 1
ATOM 1769 N N . ALA A 1 225 ? 3.413 13.780 10.572 1.00 78.38 225 ALA A N 1
ATOM 1770 C CA . ALA A 1 225 ? 2.383 13.410 9.603 1.00 78.38 225 ALA A CA 1
ATOM 1771 C C . ALA A 1 225 ? 2.732 12.118 8.850 1.00 78.38 225 ALA A C 1
ATOM 1773 O O . ALA A 1 225 ? 1.854 11.280 8.608 1.00 78.38 225 ALA A O 1
ATOM 1774 N N . ILE A 1 226 ? 4.010 11.914 8.516 1.00 76.25 226 ILE A N 1
ATOM 1775 C CA . ILE A 1 226 ? 4.508 10.659 7.940 1.00 76.25 226 ILE A CA 1
ATOM 1776 C C . ILE A 1 226 ? 4.332 9.506 8.935 1.00 76.25 226 ILE A C 1
ATOM 1778 O O . ILE A 1 226 ? 3.815 8.450 8.558 1.00 76.25 226 ILE A O 1
ATOM 1782 N N . LEU A 1 227 ? 4.696 9.701 10.206 1.00 81.75 227 LEU A N 1
ATOM 1783 C CA . LEU A 1 227 ? 4.532 8.691 11.256 1.00 81.75 227 LEU A CA 1
ATOM 1784 C C . LEU A 1 227 ? 3.063 8.279 11.429 1.00 81.75 227 LEU A C 1
ATOM 1786 O O . LEU A 1 227 ? 2.752 7.084 11.419 1.00 81.75 227 LEU A O 1
ATOM 1790 N N . VAL A 1 228 ? 2.155 9.249 11.548 1.00 83.19 228 VAL A N 1
ATOM 1791 C CA . VAL A 1 228 ? 0.709 9.004 11.669 1.00 83.19 228 VAL A CA 1
ATOM 1792 C C . VAL A 1 228 ? 0.189 8.235 10.457 1.00 83.19 228 VAL A C 1
ATOM 1794 O O . VAL A 1 228 ? -0.492 7.217 10.610 1.00 83.19 228 VAL A O 1
ATOM 1797 N N . SER A 1 229 ? 0.567 8.666 9.253 1.00 78.00 229 SER A N 1
ATOM 1798 C CA . SER A 1 229 ? 0.129 8.028 8.010 1.00 78.00 229 SER A CA 1
ATOM 1799 C C . SER A 1 229 ? 0.605 6.577 7.923 1.00 78.00 229 SER A C 1
ATOM 1801 O O . SER A 1 229 ? -0.190 5.671 7.669 1.00 78.00 229 SER A O 1
ATOM 1803 N N . ASN A 1 230 ? 1.878 6.314 8.218 1.00 79.81 230 ASN A N 1
ATOM 1804 C CA . ASN A 1 230 ? 2.431 4.958 8.199 1.00 79.81 230 ASN A CA 1
ATOM 1805 C C . ASN A 1 230 ? 1.817 4.057 9.276 1.00 79.81 230 ASN A C 1
ATOM 1807 O O . ASN A 1 230 ? 1.609 2.863 9.048 1.00 79.81 230 ASN A O 1
ATOM 1811 N N . THR A 1 231 ? 1.465 4.627 10.426 1.00 87.19 231 THR A N 1
ATOM 1812 C CA . THR A 1 231 ? 0.797 3.896 11.505 1.00 87.19 231 THR A CA 1
ATOM 1813 C C . THR A 1 231 ? -0.607 3.459 11.096 1.00 87.19 231 THR A C 1
ATOM 1815 O O . THR A 1 231 ? -0.942 2.279 11.206 1.00 87.19 231 THR A O 1
ATOM 1818 N N . ILE A 1 232 ? -1.412 4.377 10.552 1.00 85.50 232 ILE A N 1
ATOM 1819 C CA . ILE A 1 232 ? -2.745 4.060 10.021 1.00 85.50 232 ILE A CA 1
ATOM 1820 C C . ILE A 1 232 ? -2.640 3.012 8.908 1.00 85.50 232 ILE A C 1
ATOM 1822 O O . ILE A 1 232 ? -3.392 2.038 8.907 1.00 85.50 232 ILE A O 1
ATOM 1826 N N . ARG A 1 233 ? -1.667 3.164 8.002 1.00 80.75 233 ARG A N 1
ATOM 1827 C CA . ARG A 1 233 ? -1.427 2.211 6.915 1.00 80.75 233 ARG A CA 1
ATOM 1828 C C . ARG A 1 233 ? -1.132 0.810 7.451 1.00 80.75 233 ARG A C 1
ATOM 1830 O O . ARG A 1 233 ? -1.715 -0.153 6.970 1.00 80.75 233 ARG A O 1
ATOM 1837 N N . THR A 1 234 ? -0.292 0.703 8.479 1.00 83.06 234 THR A N 1
ATOM 1838 C CA . THR A 1 234 ? 0.046 -0.575 9.131 1.00 83.06 234 THR A CA 1
ATOM 1839 C C . THR A 1 234 ? -1.195 -1.266 9.703 1.00 83.06 234 THR A C 1
ATOM 1841 O O . THR A 1 234 ? -1.367 -2.474 9.546 1.00 83.06 234 THR A O 1
ATOM 1844 N N . ILE A 1 235 ? -2.093 -0.506 10.335 1.00 88.56 235 ILE A N 1
ATOM 1845 C CA . ILE A 1 235 ? -3.336 -1.044 10.905 1.00 88.56 235 ILE A CA 1
ATOM 1846 C C . ILE A 1 235 ? -4.283 -1.514 9.797 1.00 88.56 235 ILE A C 1
ATOM 1848 O O . ILE A 1 235 ? -4.802 -2.627 9.880 1.00 88.56 235 ILE A O 1
ATOM 1852 N N . LEU A 1 236 ? -4.475 -0.697 8.756 1.00 82.25 236 LEU A N 1
ATOM 1853 C CA . LEU A 1 236 ? -5.316 -1.041 7.608 1.00 82.25 236 LEU A CA 1
ATOM 1854 C C . LEU A 1 236 ? -4.848 -2.342 6.952 1.00 82.25 236 LEU A C 1
ATOM 1856 O O . LEU A 1 236 ? -5.645 -3.257 6.807 1.00 82.25 236 LEU A O 1
ATOM 1860 N N . GLN A 1 237 ? -3.551 -2.469 6.662 1.00 78.00 237 GLN A N 1
ATOM 1861 C CA . GLN A 1 237 ? -2.960 -3.683 6.086 1.00 78.00 237 GLN A CA 1
ATOM 1862 C C . GLN A 1 237 ? -3.238 -4.944 6.895 1.00 78.00 237 GLN A C 1
ATOM 1864 O O . GLN A 1 237 ? -3.533 -6.001 6.340 1.00 78.00 237 GLN A O 1
ATOM 1869 N N . TYR A 1 238 ? -3.077 -4.851 8.215 1.00 83.94 238 TYR A N 1
ATOM 1870 C CA . TYR A 1 238 ? -3.268 -5.999 9.082 1.00 83.94 238 TYR A CA 1
ATOM 1871 C C . TYR A 1 238 ? -4.731 -6.447 9.075 1.00 83.94 238 TYR A C 1
ATOM 1873 O O . TYR A 1 238 ? -5.003 -7.635 8.895 1.00 83.94 238 TYR A O 1
ATOM 1881 N N . LEU A 1 239 ? -5.660 -5.501 9.249 1.00 84.44 239 LEU A N 1
ATOM 1882 C CA . LEU A 1 239 ? -7.096 -5.780 9.220 1.00 84.44 239 LEU A CA 1
ATOM 1883 C C . LEU A 1 239 ? -7.502 -6.391 7.883 1.00 84.44 239 LEU A C 1
ATOM 1885 O O . LEU A 1 239 ? -8.157 -7.427 7.859 1.00 84.44 239 LEU A O 1
ATOM 1889 N N . ASP A 1 240 ? -7.005 -5.806 6.803 1.00 75.56 240 ASP A N 1
ATOM 1890 C CA . ASP A 1 240 ? -7.220 -6.248 5.436 1.00 75.56 240 ASP A CA 1
ATOM 1891 C C . ASP A 1 240 ? -6.745 -7.684 5.184 1.00 75.56 240 ASP A C 1
ATOM 1893 O O . ASP A 1 240 ? -7.469 -8.524 4.665 1.00 75.56 240 ASP A O 1
ATOM 1897 N N . SER A 1 241 ? -5.551 -8.027 5.672 1.00 73.75 241 SER A N 1
ATOM 1898 C CA . SER A 1 241 ? -5.021 -9.393 5.568 1.00 73.75 241 SER A CA 1
ATOM 1899 C C . SER A 1 241 ? -5.830 -10.443 6.334 1.00 73.75 241 SER A C 1
ATOM 1901 O O . SER A 1 241 ? -5.666 -11.646 6.108 1.00 73.75 241 SER A O 1
ATOM 1903 N N . LYS A 1 242 ? -6.651 -10.012 7.297 1.00 77.88 242 LYS A N 1
ATOM 1904 C CA . LYS A 1 242 ? -7.405 -10.907 8.170 1.00 77.88 242 LYS A CA 1
ATOM 1905 C C . LYS A 1 242 ? -8.866 -11.004 7.767 1.00 77.88 242 LYS A C 1
ATOM 190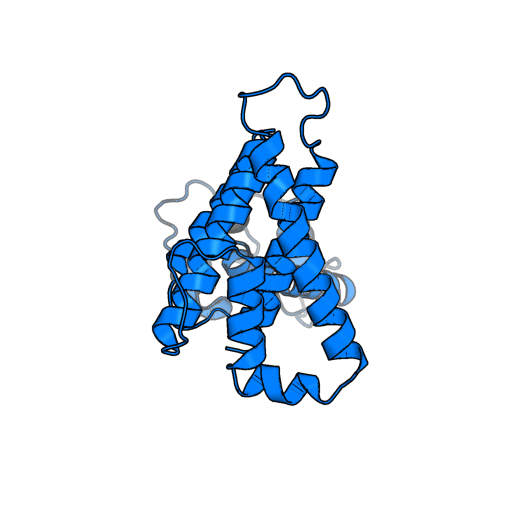7 O O . LYS A 1 242 ? -9.396 -12.100 7.926 1.00 77.88 242 LYS A O 1
ATOM 1912 N N . ILE A 1 243 ? -9.510 -9.928 7.324 1.00 77.06 243 ILE A N 1
ATOM 1913 C CA . ILE A 1 243 ? -10.959 -9.879 7.071 1.00 77.06 243 ILE A CA 1
ATOM 1914 C C . ILE A 1 243 ? -11.282 -10.615 5.769 1.00 77.06 243 ILE A C 1
ATOM 1916 O O . ILE A 1 243 ? -10.917 -10.131 4.684 1.00 77.06 243 ILE A O 1
#

Foldseek 3Di:
DVVLCCLQCQAQNDDDQERNPDDPVVLCVLCCPQLVDNDDQPPPDGYSSRSLSCCLVVDQLQSVLSSLRSSCVVRPLPDPPGDPSNDPVSSVVSNVSSVVSVVVVLLFPADPPDSPVLVVLLVVLVVCLVVQNLLSSLVSLLVSLLVVLVVVCVVLVFDDDSPDASLRSLVSCCVPPPQNVVCVVPVVSVVVSVVLSVVSVVSVVLNVVCPPPDPDPDNQHSVNSVVSNVSSSNVNSVSRVRD

Radius of gyration: 22.72 Å; chains: 1; bounding box: 51×47×58 Å

Sequence (243 aa):
MQEAMKLVNQYIGVTGGYLGDFSYRTHGEFYPEFCGLEISLESFEGTTREKFLSILRGSTPGVQAKIIRGTLARFPVEHPNRPDTRTWDLFNELTFIADRLEKVLTVGSVPNFSREAVTAALLEAEKAQAEGNPIGAVDRMHTVIHGYLISVCNQLDFVHNKEDTISKLFKVIRRNHPKILKENGNPNMEKLFNSFSNILDALSPIRNNSSLAHPNSELVGEAEAILVSNTIRTILQYLDSKI

Secondary structure (DSSP, 8-state):
-THHHHIIIIII---SSS-TT--HHHHHHHIIIII-----STT--S-HHHHHHHHHHHS-HHHHHHHHHHHHHHS-TT-TT--TT--HHHHHHHHHHHHHHHHTT-SS---SS-HHHHHHHHHHHHHHHHTT-HHHHHHHHHHHHHHHHHHHHHHTT----TT--HHHHHHHHHHH-HHHHGGGGSHHHHHHHHHHHHHHHHHHHHHHHTSTTS--S-PPPHHHHHHHHHHHHHHHHHHHHH-